Protein 1WMX (pdb70)

Structure (mmCIF, N/CA/C/O backbone):
data_1WMX
#
_entry.id   1WMX
#
_cell.length_a   66.72
_cell.length_b   81.86
_cell.length_c   86.93
_cell.angle_alpha   90.00
_cell.angle_beta   90.00
_cell.angle_gamma   90.00
#
_symmetry.space_group_name_H-M   'P 21 21 21'
#
loop_
_entity.id
_entity.type
_entity.pdbx_description
1 polymer 'COG3291: FOG: PKD repeat'
2 non-polymer 'SULFATE ION'
3 water water
#
loop_
_atom_site.group_PDB
_atom_site.id
_atom_site.type_symbol
_atom_site.label_atom_id
_atom_site.label_alt_id
_atom_site.label_comp_id
_atom_site.label_asym_id
_atom_site.label_entity_id
_atom_site.label_seq_id
_atom_site.pdbx_PDB_ins_code
_atom_site.Cartn_x
_atom_site.Cartn_y
_atom_site.Cartn_z
_atom_site.occupancy
_atom_site.B_iso_or_equiv
_atom_site.auth_seq_id
_atom_site.auth_comp_id
_atom_site.auth_asym_id
_atom_site.auth_atom_id
_atom_site.pdbx_PDB_model_num
ATOM 1 N N . LEU A 1 8 ? 24.656 47.260 29.082 1.00 56.20 8 LEU A N 1
ATOM 2 C CA . LEU A 1 8 ? 24.296 45.838 29.376 1.00 56.40 8 LEU A CA 1
ATOM 3 C C . LEU A 1 8 ? 22.781 45.641 29.330 1.00 56.43 8 LEU A C 1
ATOM 4 O O . LEU A 1 8 ? 22.022 46.524 29.730 1.00 55.46 8 LEU A O 1
ATOM 9 N N . LEU A 1 9 ? 22.343 44.481 28.846 1.00 51.71 9 LEU A N 1
ATOM 10 C CA . LEU A 1 9 ? 20.917 44.190 28.763 1.00 49.80 9 LEU A CA 1
ATOM 11 C C . LEU A 1 9 ? 20.319 43.973 30.148 1.00 48.12 9 LEU A C 1
ATOM 12 O O . LEU A 1 9 ? 20.963 43.418 31.034 1.00 47.61 9 LEU A O 1
ATOM 17 N N . ASP A 1 10 ? 19.084 44.423 30.332 1.00 48.00 10 ASP A N 1
ATOM 18 C CA . ASP A 1 10 ? 18.399 44.257 31.608 1.00 48.34 10 ASP A CA 1
ATOM 19 C C . ASP A 1 10 ? 17.917 42.830 31.759 1.00 47.41 10 ASP A C 1
ATOM 20 O O . ASP A 1 10 ? 17.612 42.162 30.772 1.00 48.33 10 ASP A O 1
ATOM 25 N N . VAL A 1 11 ? 17.855 42.360 32.997 1.00 45.22 11 VAL A N 1
ATOM 26 C CA . VAL A 1 11 ? 17.368 41.016 33.264 1.00 43.72 11 VAL A CA 1
ATOM 27 C C . VAL A 1 11 ? 16.101 41.222 34.078 1.00 42.49 11 VAL A C 1
ATOM 28 O O . VAL A 1 11 ? 16.159 41.426 35.289 1.00 43.42 11 VAL A O 1
ATOM 32 N N . GLN A 1 12 ? 14.962 41.204 33.398 1.00 41.42 12 GLN A N 1
ATOM 33 C CA . GLN A 1 12 ? 13.672 41.398 34.053 1.00 40.70 12 GLN A CA 1
ATOM 34 C C . GLN A 1 12 ? 13.308 40.125 34.823 1.00 39.78 12 GLN A C 1
ATOM 35 O O . GLN A 1 12 ? 13.362 39.018 34.284 1.00 40.57 12 GLN A O 1
ATOM 41 N N . ILE A 1 13 ? 12.951 40.287 36.089 1.00 37.41 13 ILE A N 1
ATOM 42 C CA . ILE A 1 13 ? 12.597 39.150 36.927 1.00 35.92 13 ILE A CA 1
ATOM 43 C C . ILE A 1 13 ? 11.085 39.094 37.046 1.00 35.90 13 ILE A C 1
ATOM 44 O O . ILE A 1 13 ? 10.478 38.052 36.810 1.00 34.93 13 ILE A O 1
ATOM 49 N N . PHE A 1 14 ? 10.487 40.223 37.414 1.00 36.45 14 PHE A N 1
ATOM 50 C CA . PHE A 1 14 ? 9.038 40.336 37.513 1.00 37.13 14 PHE A CA 1
ATOM 51 C C . PHE A 1 14 ? 8.552 41.607 36.816 1.00 38.37 14 PHE A C 1
ATOM 52 O O . PHE A 1 14 ? 9.111 42.691 37.009 1.00 37.42 14 PHE A O 1
ATOM 60 N N . LYS A 1 15 ? 7.495 41.473 36.027 1.00 39.75 15 LYS A N 1
ATOM 61 C CA . LYS A 1 15 ? 6.929 42.611 35.326 1.00 41.70 15 LYS A CA 1
ATOM 62 C C . LYS A 1 15 ? 5.409 42.608 35.450 1.00 41.78 15 LYS A C 1
ATOM 63 O O . LYS A 1 15 ? 4.830 43.503 36.068 1.00 43.63 15 LYS A O 1
ATOM 69 N N . ASP A 1 16 ? 4.766 41.587 34.888 1.00 40.78 16 ASP A N 1
ATOM 70 C CA . ASP A 1 16 ? 3.308 41.520 34.927 1.00 41.17 16 ASP A CA 1
ATOM 71 C C . ASP A 1 16 ? 2.687 40.135 35.061 1.00 40.66 16 ASP A C 1
ATOM 72 O O . ASP A 1 16 ? 1.468 40.008 34.967 1.00 41.25 16 ASP A O 1
ATOM 77 N N . SER A 1 17 ? 3.491 39.099 35.283 1.00 39.28 17 SER A N 1
ATOM 78 C CA . SER A 1 17 ? 2.921 37.759 35.401 1.00 37.54 17 SER A CA 1
ATOM 79 C C . SER A 1 17 ? 3.654 36.806 36.346 1.00 35.22 17 SER A C 1
ATOM 80 O O . SER A 1 17 ? 4.812 37.031 36.703 1.00 33.78 17 SER A O 1
ATOM 83 N N . PRO A 1 18 ? 2.979 35.716 36.755 1.00 32.75 18 PRO A N 1
ATOM 84 C CA . PRO A 1 18 ? 3.554 34.717 37.665 1.00 30.28 18 PRO A CA 1
ATOM 85 C C . PRO A 1 18 ? 4.967 34.292 37.280 1.00 27.39 18 PRO A C 1
ATOM 86 O O . PRO A 1 18 ? 5.286 34.098 36.106 1.00 28.21 18 PRO A O 1
ATOM 90 N N . VAL A 1 19 ? 5.810 34.154 38.292 1.00 24.23 19 VAL A N 1
ATOM 91 C CA . VAL A 1 19 ? 7.194 33.766 38.089 1.00 23.85 19 VAL A CA 1
ATOM 92 C C . VAL A 1 19 ? 7.392 32.306 38.445 1.00 21.67 19 VAL A C 1
ATOM 93 O O . VAL A 1 19 ? 6.955 31.850 39.504 1.00 23.13 19 VAL A O 1
ATOM 97 N N . VAL A 1 20 ? 8.042 31.576 37.543 1.00 23.46 20 VAL A N 1
ATOM 98 C CA . VAL A 1 20 ? 8.329 30.175 37.774 1.00 23.19 20 VAL A CA 1
ATOM 99 C C . VAL A 1 20 ? 9.330 30.125 38.919 1.00 23.99 20 VAL A C 1
ATOM 100 O O . VAL A 1 20 ? 10.247 30.947 38.983 1.00 22.79 20 VAL A O 1
ATOM 104 N N . GLY A 1 21 ? 9.134 29.176 39.832 1.00 24.66 21 GLY A N 1
ATOM 105 C CA . GLY A 1 21 ? 10.033 29.042 40.962 1.00 24.72 21 GLY A CA 1
ATOM 106 C C . GLY A 1 21 ? 9.370 28.244 42.060 1.00 25.47 21 GLY A C 1
ATOM 107 O O . GLY A 1 21 ? 8.501 27.410 41.803 1.00 27.02 21 GLY A O 1
ATOM 108 N N . TRP A 1 22 ? 9.788 28.476 43.295 1.00 24.62 22 TRP A N 1
ATOM 109 C CA . TRP A 1 22 ? 9.182 27.783 44.412 1.00 24.20 22 TRP A CA 1
ATOM 110 C C . TRP A 1 22 ? 9.162 28.685 45.638 1.00 25.03 22 TRP A C 1
ATOM 111 O O . TRP A 1 22 ? 10.192 29.217 46.051 1.00 25.72 22 TRP A O 1
ATOM 122 N N . SER A 1 23 ? 7.966 28.876 46.179 1.00 25.93 23 SER A N 1
ATOM 123 C CA . SER A 1 23 ? 7.758 29.664 47.386 1.00 26.95 23 SER A CA 1
ATOM 124 C C . SER A 1 23 ? 6.962 28.737 48.297 1.00 29.10 23 SER A C 1
ATOM 125 O O . SER A 1 23 ? 6.128 27.964 47.827 1.00 30.59 23 SER A O 1
ATOM 128 N N . GLY A 1 24 ? 7.222 28.812 49.595 1.00 29.56 24 GLY A N 1
ATOM 129 C CA . GLY A 1 24 ? 6.510 27.963 50.528 1.00 31.51 24 GLY A CA 1
ATOM 130 C C . GLY A 1 24 ? 6.917 28.273 51.951 1.00 32.27 24 GLY A C 1
ATOM 131 O O . GLY A 1 24 ? 7.590 29.267 52.210 1.00 32.72 24 GLY A O 1
ATOM 132 N N . SER A 1 25 ? 6.505 27.420 52.877 1.00 33.02 25 SER A N 1
ATOM 133 C CA . SER A 1 25 ? 6.835 27.614 54.283 1.00 34.59 25 SER A CA 1
ATOM 134 C C . SER A 1 25 ? 6.527 26.345 55.051 1.00 34.84 25 SER A C 1
ATOM 135 O O . SER A 1 25 ? 5.864 25.445 54.535 1.00 35.04 25 SER A O 1
ATOM 138 N N . GLY A 1 26 ? 7.022 26.269 56.276 1.00 35.67 26 GLY A N 1
ATOM 139 C CA . GLY A 1 26 ? 6.803 25.085 57.085 1.00 36.84 26 GLY A CA 1
ATOM 140 C C . GLY A 1 26 ? 5.350 24.725 57.336 1.00 37.78 26 GLY A C 1
ATOM 141 O O . GLY A 1 26 ? 5.018 23.542 57.428 1.00 36.77 26 GLY A O 1
ATOM 142 N N . MET A 1 27 ? 4.475 25.719 57.449 1.00 39.45 27 MET A N 1
ATOM 143 C CA . MET A 1 27 ? 3.074 25.412 57.694 1.00 41.45 27 MET A CA 1
ATOM 144 C C . MET A 1 27 ? 2.067 26.256 56.917 1.00 42.00 27 MET A C 1
ATOM 145 O O . MET A 1 27 ? 0.956 26.504 57.384 1.00 43.51 27 MET A O 1
ATOM 150 N N . GLY A 1 28 ? 2.468 26.746 55.772 1.00 42.17 28 GLY A N 1
ATOM 151 C CA . GLY A 1 28 ? 1.532 27.441 54.881 1.00 42.53 28 GLY A CA 1
ATOM 152 C C . GLY A 1 28 ? 1.266 28.901 55.324 1.00 42.68 28 GLY A C 1
ATOM 153 O O . GLY A 1 28 ? 0.250 29.494 54.974 1.00 43.62 28 GLY A O 1
ATOM 154 N N . GLU A 1 29 ? 2.176 29.462 56.080 1.00 42.48 29 GLU A N 1
ATOM 155 C CA . GLU A 1 29 ? 2.061 30.858 56.559 1.00 41.63 29 GLU A CA 1
ATOM 156 C C . GLU A 1 29 ? 2.197 31.824 55.448 1.00 40.46 29 GLU A C 1
ATOM 157 O O . GLU A 1 29 ? 1.605 32.903 55.473 1.00 40.25 29 GLU A O 1
ATOM 163 N N . LEU A 1 30 ? 2.979 31.428 54.497 1.00 38.22 30 LEU A N 1
ATOM 164 C CA . LEU A 1 30 ? 3.211 32.249 53.328 1.00 36.24 30 LEU A CA 1
ATOM 165 C C . LEU A 1 30 ? 2.123 31.950 52.314 1.00 35.64 30 LEU A C 1
ATOM 166 O O . LEU A 1 30 ? 1.878 30.791 51.965 1.00 34.56 30 LEU A O 1
ATOM 171 N N . GLU A 1 31 ? 1.476 32.998 51.857 1.00 35.42 31 GLU A N 1
ATOM 172 C CA . GLU A 1 31 ? 0.410 32.858 50.866 1.00 35.16 31 GLU A CA 1
ATOM 173 C C . GLU A 1 31 ? 1.032 32.521 49.508 1.00 35.29 31 GLU A C 1
ATOM 174 O O . GLU A 1 31 ? 1.857 33.272 48.974 1.00 34.26 31 GLU A O 1
ATOM 180 N N . THR A 1 32 ? 0.634 31.388 48.964 1.00 33.30 32 THR A N 1
ATOM 181 C CA . THR A 1 32 ? 1.138 30.944 47.652 1.00 34.55 32 THR A CA 1
ATOM 182 C C . THR A 1 32 ? 0.037 30.249 46.860 1.00 33.87 32 THR A C 1
ATOM 183 O O . THR A 1 32 ? -1.029 29.920 47.382 1.00 34.06 32 THR A O 1
ATOM 187 N N . ILE A 1 33 ? 0.325 30.048 45.609 1.00 32.82 33 ILE A N 1
ATOM 188 C CA . ILE A 1 33 ? -0.580 29.374 44.690 1.00 31.23 33 ILE A CA 1
ATOM 189 C C . ILE A 1 33 ? 0.279 28.770 43.588 1.00 29.13 33 ILE A C 1
ATOM 190 O O . ILE A 1 33 ? 1.029 29.469 42.899 1.00 29.75 33 ILE A O 1
ATOM 195 N N . GLY A 1 34 ? 0.168 27.472 43.442 1.00 29.68 34 GLY A N 1
ATOM 196 C CA . GLY A 1 34 ? 0.966 26.753 42.456 1.00 27.55 34 GLY A CA 1
ATOM 197 C C . GLY A 1 34 ? 2.432 26.817 42.905 1.00 27.80 34 GLY A C 1
ATOM 198 O O . GLY A 1 34 ? 3.354 26.753 42.092 1.00 28.62 34 GLY A O 1
ATOM 199 N N . ASP A 1 35 ? 2.567 26.952 44.210 1.00 27.30 35 ASP A N 1
ATOM 200 C CA . ASP A 1 35 ? 3.859 27.022 44.922 1.00 28.06 35 ASP A CA 1
ATOM 201 C C . ASP A 1 35 ? 4.759 28.172 44.424 1.00 28.58 35 ASP A C 1
ATOM 202 O O . ASP A 1 35 ? 5.971 28.006 44.231 1.00 28.74 35 ASP A O 1
ATOM 207 N N . THR A 1 36 ? 4.140 29.314 44.234 1.00 29.70 36 THR A N 1
ATOM 208 C CA . THR A 1 36 ? 4.836 30.553 43.830 1.00 30.67 36 THR A CA 1
ATOM 209 C C . THR A 1 36 ? 3.984 31.729 44.306 1.00 31.28 36 THR A C 1
ATOM 210 O O . THR A 1 36 ? 2.806 31.567 44.629 1.00 30.49 36 THR A O 1
ATOM 214 N N . LEU A 1 37 ? 4.597 32.886 44.344 1.00 30.54 37 LEU A N 1
ATOM 215 C CA . LEU A 1 37 ? 3.941 34.119 44.827 1.00 30.58 37 LEU A CA 1
ATOM 216 C C . LEU A 1 37 ? 2.740 34.541 43.958 1.00 31.42 37 LEU A C 1
ATOM 217 O O . LEU A 1 37 ? 2.785 34.477 42.715 1.00 31.13 37 LEU A O 1
ATOM 222 N N . PRO A 1 38 ? 1.623 34.977 44.585 1.00 31.97 38 PRO A N 1
ATOM 223 C CA . PRO A 1 38 ? 0.446 35.444 43.871 1.00 34.23 38 PRO A CA 1
ATOM 224 C C . PRO A 1 38 ? 0.710 36.762 43.162 1.00 34.93 38 PRO A C 1
ATOM 225 O O . PRO A 1 38 ? 1.466 37.626 43.699 1.00 34.64 38 PRO A O 1
ATOM 229 N N . VAL A 1 39 ? 0.116 36.946 42.009 1.00 36.56 39 VAL A N 1
ATOM 230 C CA . VAL A 1 39 ? 0.238 38.223 41.293 1.00 37.80 39 VAL A CA 1
ATOM 231 C C . VAL A 1 39 ? -1.016 39.018 41.611 1.00 40.52 39 VAL A C 1
ATOM 232 O O . VAL A 1 39 ? -2.123 38.620 41.239 1.00 41.17 39 VAL A O 1
ATOM 236 N N . ASP A 1 40 ? -0.833 40.126 42.303 1.00 42.28 40 ASP A N 1
ATOM 237 C CA . ASP A 1 40 ? -1.963 40.980 42.708 1.00 44.06 40 ASP A CA 1
ATOM 238 C C . ASP A 1 40 ? -2.349 41.908 41.560 1.00 45.76 40 ASP A C 1
ATOM 239 O O . ASP A 1 40 ? -1.521 42.661 41.026 1.00 46.52 40 ASP A O 1
ATOM 244 N N . THR A 1 41 ? -3.618 41.848 41.193 1.00 47.38 41 THR A N 1
ATOM 245 C CA . THR A 1 41 ? -4.102 42.641 40.069 1.00 50.30 41 THR A CA 1
ATOM 246 C C . THR A 1 41 ? -4.999 43.811 40.494 1.00 50.98 41 THR A C 1
ATOM 247 O O . THR A 1 41 ? -5.467 44.595 39.657 1.00 51.75 41 THR A O 1
ATOM 251 N N . THR A 1 42 ? -5.259 43.951 41.771 1.00 52.70 42 THR A N 1
ATOM 252 C CA . THR A 1 42 ? -6.025 45.109 42.206 1.00 53.71 42 THR A CA 1
ATOM 253 C C . THR A 1 42 ? -4.983 46.222 42.503 1.00 53.75 42 THR A C 1
ATOM 254 O O . THR A 1 42 ? -5.253 47.415 42.261 1.00 55.06 42 THR A O 1
ATOM 258 N N . VAL A 1 43 ? -3.796 45.756 43.020 1.00 53.07 43 VAL A N 1
ATOM 259 C CA . VAL A 1 43 ? -2.644 46.642 43.368 1.00 52.07 43 VAL A CA 1
ATOM 260 C C . VAL A 1 43 ? -1.697 46.642 42.179 1.00 52.28 43 VAL A C 1
ATOM 261 O O . VAL A 1 43 ? -1.014 45.658 41.872 1.00 52.79 43 VAL A O 1
ATOM 265 N N . THR A 1 44 ? -1.745 47.755 41.610 1.00 52.11 44 THR A N 1
ATOM 266 C CA . THR A 1 44 ? -1.106 48.099 40.415 1.00 51.53 44 THR A CA 1
ATOM 267 C C . THR A 1 44 ? -0.131 49.211 40.652 1.00 50.83 44 THR A C 1
ATOM 268 O O . THR A 1 44 ? -0.061 49.817 41.702 1.00 50.99 44 THR A O 1
ATOM 272 N N . TYR A 1 45 ? 0.591 49.460 39.695 1.00 50.52 45 TYR A N 1
ATOM 273 C CA . TYR A 1 45 ? 1.566 50.510 39.731 1.00 50.86 45 TYR A CA 1
ATOM 274 C C . TYR A 1 45 ? 2.155 50.619 38.349 1.00 50.80 45 TYR A C 1
ATOM 275 O O . TYR A 1 45 ? 2.528 49.609 37.746 1.00 49.64 45 TYR A O 1
ATOM 284 N N . ASN A 1 46 ? 2.218 51.847 37.883 1.00 50.66 46 ASN A N 1
ATOM 285 C CA . ASN A 1 46 ? 2.741 52.162 36.545 1.00 50.02 46 ASN A CA 1
ATOM 286 C C . ASN A 1 46 ? 1.967 51.287 35.485 1.00 49.84 46 ASN A C 1
ATOM 287 O O . ASN A 1 46 ? 2.537 50.786 34.509 1.00 49.63 46 ASN A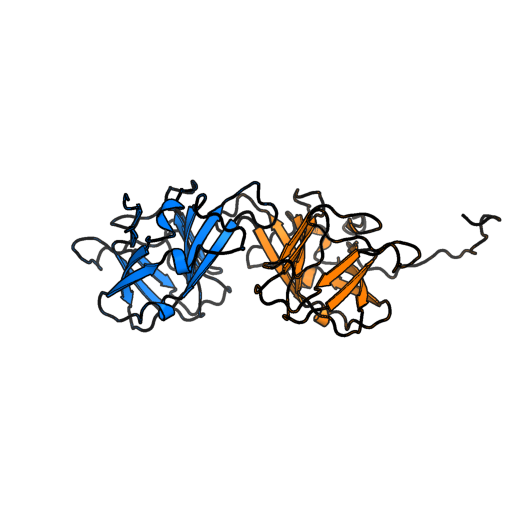 O 1
ATOM 292 N N . GLY A 1 47 ? 0.665 51.112 35.717 1.00 49.04 47 GLY A N 1
ATOM 293 C CA . GLY A 1 47 ? -0.228 50.364 34.804 1.00 49.70 47 GLY A CA 1
ATOM 294 C C . GLY A 1 47 ? -0.098 48.841 34.919 1.00 49.99 47 GLY A C 1
ATOM 295 O O . GLY A 1 47 ? -0.982 48.097 34.485 1.00 51.60 47 GLY A O 1
ATOM 296 N N . LEU A 1 48 ? 0.979 48.384 35.501 1.00 48.21 48 LEU A N 1
ATOM 297 C CA . LEU A 1 48 ? 1.227 46.940 35.610 1.00 45.40 48 LEU A CA 1
ATOM 298 C C . LEU A 1 48 ? 0.797 46.341 36.952 1.00 43.50 48 LEU A C 1
ATOM 299 O O . LEU A 1 48 ? 0.758 47.031 37.982 1.00 44.53 48 LEU A O 1
ATOM 304 N N . PRO A 1 49 ? 0.456 45.024 36.974 1.00 43.00 49 PRO A N 1
ATOM 305 C CA . PRO A 1 49 ? 0.079 44.331 38.194 1.00 42.71 49 PRO A CA 1
ATOM 306 C C . PRO A 1 49 ? 1.280 44.257 39.101 1.00 41.56 49 PRO A C 1
ATOM 307 O O . PRO A 1 49 ? 2.415 44.595 38.659 1.00 40.65 49 PRO A O 1
ATOM 311 N N . THR A 1 50 ? 1.087 43.807 40.325 1.00 40.41 50 THR A N 1
ATOM 312 C CA . THR A 1 50 ? 2.218 43.696 41.273 1.00 39.27 50 THR A CA 1
ATOM 313 C C . THR A 1 50 ? 2.338 42.281 41.860 1.00 40.13 50 THR A C 1
ATOM 314 O O . THR A 1 50 ? 1.397 41.485 41.828 1.00 39.41 50 THR A O 1
ATOM 318 N N . LEU A 1 51 ? 3.523 42.011 42.384 1.00 40.56 51 LEU A N 1
ATOM 319 C CA . LEU A 1 51 ? 3.854 40.712 43.009 1.00 40.43 51 LEU A CA 1
ATOM 320 C C . LEU A 1 51 ? 3.676 40.848 44.509 1.00 40.36 51 LEU A C 1
ATOM 321 O O . LEU A 1 51 ? 4.294 41.705 45.156 1.00 42.04 51 LEU A O 1
ATOM 326 N N . ARG A 1 52 ? 2.841 39.999 45.057 1.00 41.00 52 ARG A N 1
ATOM 327 C CA . ARG A 1 52 ? 2.530 40.086 46.477 1.00 41.02 52 ARG A CA 1
ATOM 328 C C . ARG A 1 52 ? 3.184 38.992 47.310 1.00 39.99 52 ARG A C 1
ATOM 329 O O . ARG A 1 52 ? 2.957 37.796 47.091 1.00 39.74 52 ARG A O 1
ATOM 337 N N . LEU A 1 53 ? 3.972 39.489 48.238 1.00 40.41 53 LEU A N 1
ATOM 338 C CA . LEU A 1 53 ? 4.702 38.693 49.224 1.00 39.36 53 LEU A CA 1
ATOM 339 C C . LEU A 1 53 ? 3.942 38.883 50.528 1.00 40.00 53 LEU A C 1
ATOM 340 O O . LEU A 1 53 ? 4.025 39.950 51.167 1.00 39.10 53 LEU A O 1
ATOM 345 N N . ASN A 1 54 ? 3.215 37.841 50.894 1.00 39.96 54 ASN A N 1
ATOM 346 C CA . ASN A 1 54 ? 2.360 37.902 52.063 1.00 39.95 54 ASN A CA 1
ATOM 347 C C . ASN A 1 54 ? 2.378 36.664 53.017 1.00 41.33 54 ASN A C 1
ATOM 348 O O . ASN A 1 54 ? 1.741 35.646 52.736 1.00 39.95 54 ASN A O 1
ATOM 353 N N . VAL A 1 55 ? 3.134 36.814 54.144 1.00 44.56 55 VAL A N 1
ATOM 354 C CA . VAL A 1 55 ? 3.121 35.839 55.284 1.00 48.31 55 VAL A CA 1
ATOM 355 C C . VAL A 1 55 ? 1.922 36.349 56.117 1.00 50.43 55 VAL A C 1
ATOM 356 O O . VAL A 1 55 ? 1.951 37.485 56.647 1.00 51.11 55 VAL A O 1
ATOM 360 N N . GLN A 1 56 ? 0.957 35.487 56.164 1.00 52.33 56 GLN A N 1
ATOM 361 C CA . GLN A 1 56 ? -0.369 35.730 56.741 1.00 53.99 56 GLN A CA 1
ATOM 362 C C . GLN A 1 56 ? -0.548 35.493 58.252 1.00 54.86 56 GLN A C 1
ATOM 363 O O . GLN A 1 56 ? -1.614 35.794 58.802 1.00 55.29 56 GLN A O 1
ATOM 369 N N . THR A 1 57 ? 0.454 34.945 58.921 1.00 56.13 57 THR A N 1
ATOM 370 C CA . THR A 1 57 ? 0.379 34.691 60.407 1.00 57.24 57 THR A CA 1
ATOM 371 C C . THR A 1 57 ? 1.776 34.566 60.996 1.00 58.50 57 THR A C 1
ATOM 372 O O . THR A 1 57 ? 2.733 34.179 60.293 1.00 58.44 57 THR A O 1
ATOM 376 N N . THR A 1 58 ? 1.899 34.911 62.299 1.00 59.59 58 THR A N 1
ATOM 377 C CA . THR A 1 58 ? 3.201 34.765 62.951 1.00 60.11 58 THR A CA 1
ATOM 378 C C . THR A 1 58 ? 3.593 33.345 62.623 1.00 61.18 58 THR A C 1
ATOM 379 O O . THR A 1 58 ? 2.926 32.395 63.040 1.00 61.60 58 THR A O 1
ATOM 383 N N . VAL A 1 59 ? 4.652 33.238 61.880 1.00 61.75 59 VAL A N 1
ATOM 384 C CA . VAL A 1 59 ? 5.138 31.947 61.365 1.00 62.43 59 VAL A CA 1
ATOM 385 C C . VAL A 1 59 ? 6.039 31.173 62.311 1.00 63.20 59 VAL A C 1
ATOM 386 O O . VAL A 1 59 ? 7.149 31.600 62.640 1.00 64.44 59 VAL A O 1
ATOM 390 N N . GLN A 1 60 ? 5.609 29.997 62.784 1.00 63.88 60 GLN A N 1
ATOM 391 C CA . GLN A 1 60 ? 6.553 29.246 63.619 1.00 64.39 60 GLN A CA 1
ATOM 392 C C . GLN A 1 60 ? 6.751 27.834 63.101 1.00 63.12 60 GLN A C 1
ATOM 393 O O . GLN A 1 60 ? 6.859 26.886 63.886 1.00 64.33 60 GLN A O 1
ATOM 399 N N . SER A 1 61 ? 6.857 27.729 61.769 1.00 61.33 61 SER A N 1
ATOM 400 C CA . SER A 1 61 ? 7.432 26.472 61.272 1.00 58.36 61 SER A CA 1
ATOM 401 C C . SER A 1 61 ? 8.932 26.482 61.475 1.00 57.57 61 SER A C 1
ATOM 402 O O . SER A 1 61 ? 9.524 25.461 61.876 1.00 58.54 61 SER A O 1
ATOM 405 N N . GLY A 1 62 ? 9.359 27.781 61.378 1.00 55.31 62 GLY A N 1
ATOM 406 C CA . GLY A 1 62 ? 10.776 28.111 61.440 1.00 52.69 62 GLY A CA 1
ATOM 407 C C . GLY A 1 62 ? 11.146 28.914 60.193 1.00 49.19 62 GLY A C 1
ATOM 408 O O . GLY A 1 62 ? 12.246 29.465 60.087 1.00 49.16 62 GLY A O 1
ATOM 409 N N . TRP A 1 63 ? 10.210 28.804 59.168 1.00 45.90 63 TRP A N 1
ATOM 410 C CA . TRP A 1 63 ? 10.585 29.288 57.841 1.00 42.24 63 TRP A CA 1
ATOM 411 C C . TRP A 1 63 ? 9.519 29.565 56.786 1.00 41.03 63 TRP A C 1
ATOM 412 O O . TRP A 1 63 ? 8.419 29.004 56.790 1.00 40.37 63 TRP A O 1
ATOM 423 N N . TRP A 1 64 ? 9.903 30.456 55.875 1.00 39.38 64 TRP A N 1
ATOM 424 C CA . TRP A 1 64 ? 9.134 30.837 54.707 1.00 36.47 64 TRP A CA 1
ATOM 425 C C . TRP A 1 64 ? 10.188 31.313 53.711 1.00 35.36 64 TRP A C 1
ATOM 426 O O . TRP A 1 64 ? 11.159 31.984 54.085 1.00 34.78 64 TRP A O 1
ATOM 437 N N . ILE A 1 65 ? 10.021 30.937 52.448 1.00 34.32 65 ILE A N 1
ATOM 438 C CA . ILE A 1 65 ? 10.988 31.314 51.433 1.00 31.84 65 ILE A CA 1
ATOM 439 C C . ILE A 1 65 ? 10.336 31.480 50.071 1.00 31.23 65 ILE A C 1
ATOM 440 O O . ILE A 1 65 ? 9.316 30.871 49.783 1.00 31.42 65 ILE A O 1
ATOM 445 N N . SER A 1 66 ? 10.929 32.320 49.237 1.00 30.49 66 SER A N 1
ATOM 446 C CA . SER A 1 66 ? 10.420 32.550 47.901 1.00 29.15 66 SER A CA 1
ATOM 447 C C . SER A 1 66 ? 11.591 32.543 46.930 1.00 29.19 66 SER A C 1
ATOM 448 O O . SER A 1 66 ? 12.513 33.357 47.049 1.00 30.21 66 SER A O 1
ATOM 451 N N . LEU A 1 67 ? 11.559 31.609 45.987 1.00 27.60 67 LEU A N 1
ATOM 452 C CA . LEU A 1 67 ? 12.605 31.503 44.979 1.00 25.93 67 LEU A CA 1
ATOM 453 C C . LEU A 1 67 ? 12.010 31.912 43.648 1.00 25.32 67 LEU A C 1
ATOM 454 O O . LEU A 1 67 ? 11.093 31.270 43.139 1.00 24.36 67 LEU A O 1
ATOM 459 N N . LEU A 1 68 ? 12.528 32.998 43.093 1.00 24.09 68 LEU A N 1
ATOM 460 C CA . LEU A 1 68 ? 12.047 33.503 41.821 1.00 25.02 68 LEU A CA 1
ATOM 461 C C . LEU A 1 68 ? 13.144 33.240 40.813 1.00 24.09 68 LEU A C 1
ATOM 462 O O . LEU A 1 68 ? 14.181 33.903 40.839 1.00 24.27 68 LEU A O 1
ATOM 467 N N . THR A 1 69 ? 12.925 32.272 39.929 1.00 23.62 69 THR A N 1
ATOM 468 C CA . THR A 1 69 ? 13.943 31.941 38.947 1.00 23.78 69 THR A CA 1
ATOM 469 C C . THR A 1 69 ? 14.156 33.055 37.936 1.00 25.58 69 THR A C 1
ATOM 470 O O . THR A 1 69 ? 13.221 33.764 37.581 1.00 26.12 69 THR A O 1
ATOM 474 N N . LEU A 1 70 ? 15.393 33.204 37.478 1.00 26.11 70 LEU A N 1
ATOM 475 C CA . LEU A 1 70 ? 15.712 34.205 36.468 1.00 27.81 70 LEU A CA 1
ATOM 476 C C . LEU A 1 70 ? 15.504 33.574 35.091 1.00 27.72 70 LEU A C 1
ATOM 477 O O . LEU A 1 70 ? 15.072 34.238 34.148 1.00 27.65 70 LEU A O 1
ATOM 482 N N . ARG A 1 71 ? 15.805 32.283 34.992 1.00 28.80 71 ARG A N 1
ATOM 483 C CA . ARG A 1 71 ? 15.680 31.549 33.739 1.00 30.23 71 ARG A CA 1
ATOM 484 C C . ARG A 1 71 ? 14.988 30.201 33.915 1.00 30.19 71 ARG A C 1
ATOM 485 O O . ARG A 1 71 ? 15.466 29.190 33.403 1.00 31.58 71 ARG A O 1
ATOM 493 N N . GLY A 1 72 ? 13.875 30.182 34.637 1.00 29.10 72 GLY A N 1
ATOM 494 C CA . GLY A 1 72 ? 13.150 28.939 34.844 1.00 27.36 72 GLY A CA 1
ATOM 495 C C . GLY A 1 72 ? 13.965 27.777 35.394 1.00 27.89 72 GLY A C 1
ATOM 496 O O . GLY A 1 72 ? 13.766 26.634 34.984 1.00 27.34 72 GLY A O 1
ATOM 497 N N . TRP A 1 73 ? 14.867 28.085 36.326 1.00 26.20 73 TRP A N 1
ATOM 498 C CA . TRP A 1 73 ? 15.747 27.130 37.001 1.00 26.12 73 TRP A CA 1
ATOM 499 C C . TRP A 1 73 ? 17.115 26.937 36.343 1.00 25.93 73 TRP A C 1
ATOM 500 O O . TRP A 1 73 ? 18.014 26.369 36.951 1.00 27.48 73 TRP A O 1
ATOM 511 N N . ASN A 1 74 ? 17.283 27.396 35.107 1.00 26.46 74 ASN A N 1
ATOM 512 C CA . ASN A 1 74 ? 18.590 27.286 34.462 1.00 27.22 74 ASN A CA 1
ATOM 513 C C . ASN A 1 74 ? 19.480 28.359 35.095 1.00 27.99 74 ASN A C 1
ATOM 514 O O . ASN A 1 74 ? 18.983 29.393 35.534 1.00 26.20 74 ASN A O 1
ATOM 519 N N . THR A 1 75 ? 20.787 28.117 35.147 1.00 28.42 75 THR A N 1
ATOM 520 C CA . THR A 1 75 ? 21.697 29.107 35.711 1.00 29.41 75 THR A CA 1
ATOM 521 C C . THR A 1 75 ? 21.796 30.265 34.724 1.00 30.53 75 THR A C 1
ATOM 522 O O . THR A 1 75 ? 21.650 30.075 33.512 1.00 31.53 75 THR A O 1
ATOM 526 N N . HIS A 1 76 ? 22.027 31.462 35.249 1.00 31.74 76 HIS A N 1
ATOM 527 C CA . HIS A 1 76 ? 22.158 32.650 34.420 1.00 34.19 76 HIS A CA 1
ATOM 528 C C . HIS A 1 76 ? 23.458 33.387 34.743 1.00 36.44 76 HIS A C 1
ATOM 529 O O . HIS A 1 76 ? 23.784 33.631 35.904 1.00 35.86 76 HIS A O 1
ATOM 536 N N . ASP A 1 77 ? 24.188 33.741 33.693 1.00 37.06 77 ASP A N 1
ATOM 537 C CA . ASP A 1 77 ? 25.465 34.433 33.796 1.00 38.49 77 ASP A CA 1
ATOM 538 C C . ASP A 1 77 ? 25.357 35.933 34.122 1.00 37.17 77 ASP A C 1
ATOM 539 O O . ASP A 1 77 ? 25.077 36.746 33.243 1.00 38.36 77 ASP A O 1
ATOM 544 N N . LEU A 1 78 ? 25.596 36.296 35.379 1.00 36.44 78 LEU A N 1
ATOM 545 C CA . LEU A 1 78 ? 25.529 37.689 35.812 1.00 35.00 78 LEU A CA 1
ATOM 546 C C . LEU A 1 78 ? 26.894 38.233 36.225 1.00 34.99 78 LEU A C 1
ATOM 547 O O . LEU A 1 78 ? 26.975 39.179 37.004 1.00 35.58 78 LEU A O 1
ATOM 552 N N . SER A 1 79 ? 27.965 37.639 35.718 1.00 36.90 79 SER A N 1
ATOM 553 C CA . SER A 1 79 ? 29.298 38.105 36.078 1.00 38.67 79 SER A CA 1
ATOM 554 C C . SER A 1 79 ? 29.565 39.546 35.642 1.00 39.84 79 SER A C 1
ATOM 555 O O . SER A 1 79 ? 30.039 40.353 36.438 1.00 42.00 79 SER A O 1
ATOM 558 N N . GLN A 1 80 ? 29.236 39.881 34.397 1.00 40.26 80 GLN A N 1
ATOM 559 C CA . GLN A 1 80 ? 29.473 41.235 33.898 1.00 41.52 80 GLN A CA 1
ATOM 560 C C . GLN A 1 80 ? 28.637 42.279 34.633 1.00 41.88 80 GLN A C 1
ATOM 561 O O . GLN A 1 80 ? 28.834 43.472 34.429 1.00 42.77 80 GLN A O 1
ATOM 567 N N . TYR A 1 81 ? 27.706 41.837 35.482 1.00 41.13 81 TYR A N 1
ATOM 568 C CA . TYR A 1 81 ? 26.837 42.766 36.215 1.00 41.25 81 TYR A CA 1
ATOM 569 C C . TYR A 1 81 ? 27.264 43.083 37.640 1.00 40.92 81 TYR A C 1
ATOM 570 O O . TYR A 1 81 ? 26.707 43.982 38.265 1.00 40.89 81 TYR A O 1
ATOM 579 N N . VAL A 1 82 ? 28.231 42.344 38.164 1.00 41.19 82 VAL A N 1
ATOM 580 C CA . VAL A 1 82 ? 28.678 42.554 39.540 1.00 41.50 82 VAL A CA 1
ATOM 581 C C . VAL A 1 82 ? 29.245 43.946 39.833 1.00 42.90 82 VAL A C 1
ATOM 582 O O . VAL A 1 82 ? 28.891 44.562 40.835 1.00 42.50 82 VAL A O 1
ATOM 586 N N . GLU A 1 83 ? 30.115 44.440 38.956 1.00 45.84 83 GLU A N 1
ATOM 587 C CA . GLU A 1 83 ? 30.749 45.744 39.148 1.00 48.22 83 GLU A CA 1
ATOM 588 C C . GLU A 1 83 ? 29.842 46.963 39.233 1.00 48.16 83 GLU A C 1
ATOM 589 O O . GLU A 1 83 ? 29.923 47.726 40.191 1.00 48.30 83 GLU A O 1
ATOM 595 N N . ASN A 1 84 ? 28.980 47.160 38.243 1.00 49.60 84 ASN A N 1
ATOM 596 C CA . ASN A 1 84 ? 28.097 48.321 38.266 1.00 50.33 84 ASN A CA 1
ATOM 597 C C . ASN A 1 84 ? 26.629 47.953 38.209 1.00 49.75 84 ASN A C 1
ATOM 598 O O . ASN A 1 84 ? 25.775 48.819 38.035 1.00 49.95 84 ASN A O 1
ATOM 603 N N . GLY A 1 85 ? 26.341 46.667 38.361 1.00 47.97 85 GLY A N 1
ATOM 604 C CA . GLY A 1 85 ? 24.965 46.218 38.315 1.00 47.56 85 GLY A CA 1
ATOM 605 C C . GLY A 1 85 ? 24.193 46.442 39.600 1.00 46.89 85 GLY A C 1
ATOM 606 O O . GLY A 1 85 ? 24.771 46.505 40.685 1.00 46.37 85 GLY A O 1
ATOM 607 N N . TYR A 1 86 ? 22.943 46.569 39.437 1.00 46.63 86 TYR A N 1
ATOM 608 C CA . TYR A 1 86 ? 22.015 46.734 40.550 1.00 46.01 86 TYR A CA 1
ATOM 609 C C . TYR A 1 86 ? 20.785 45.873 40.371 1.00 45.07 86 TYR A C 1
ATOM 610 O O . TYR A 1 86 ? 20.420 45.462 39.276 1.00 44.71 86 TYR A O 1
ATOM 619 N N . LEU A 1 87 ? 20.296 45.548 41.379 1.00 43.28 87 LEU A N 1
ATOM 620 C CA . LEU A 1 87 ? 18.978 44.930 41.528 1.00 42.16 87 LEU A CA 1
ATOM 621 C C . LEU A 1 87 ? 18.005 46.024 41.927 1.00 41.73 87 LEU A C 1
ATOM 622 O O . LEU A 1 87 ? 18.130 46.633 42.991 1.00 41.49 87 LEU A O 1
ATOM 627 N N . GLU A 1 88 ? 17.055 46.255 41.060 1.00 41.84 88 GLU A N 1
ATOM 628 C CA . GLU A 1 88 ? 16.061 47.308 41.264 1.00 42.55 88 GLU A CA 1
ATOM 629 C C . GLU A 1 88 ? 14.644 46.739 41.252 1.00 42.46 88 GLU A C 1
ATOM 630 O O . GLU A 1 88 ? 14.390 45.663 40.703 1.00 44.53 88 GLU A O 1
ATOM 636 N N . PHE A 1 89 ? 13.834 47.604 41.901 1.00 41.88 89 PHE A N 1
ATOM 637 C CA . PHE A 1 89 ? 12.430 47.273 42.014 1.00 41.96 89 PHE A CA 1
ATOM 638 C C . PHE A 1 89 ? 11.757 48.358 42.837 1.00 42.42 89 PHE A C 1
ATOM 639 O O . PHE A 1 89 ? 12.429 49.157 43.491 1.00 42.98 89 PHE A O 1
ATOM 647 N N . ASP A 1 90 ? 10.432 48.400 42.780 1.00 41.78 90 ASP A N 1
ATOM 648 C CA . ASP A 1 90 ? 9.673 49.365 43.551 1.00 41.80 90 ASP A CA 1
ATOM 649 C C . ASP A 1 90 ? 8.940 48.543 44.596 1.00 42.42 90 ASP A C 1
ATOM 650 O O . ASP A 1 90 ? 8.550 47.406 44.327 1.00 43.36 90 ASP A O 1
ATOM 655 N N . ILE A 1 91 ? 8.755 49.102 45.787 1.00 42.93 91 ILE A N 1
ATOM 656 C CA . ILE A 1 91 ? 8.081 48.377 46.856 1.00 43.25 91 ILE A CA 1
ATOM 657 C C . ILE A 1 91 ? 7.244 49.298 47.733 1.00 44.59 91 ILE A C 1
ATOM 658 O O . ILE A 1 91 ? 7.454 50.504 47.753 1.00 46.69 91 ILE A O 1
ATOM 663 N N . LYS A 1 92 ? 6.286 48.710 48.442 1.00 46.89 92 LYS A N 1
ATOM 664 C CA . LYS A 1 92 ? 5.404 49.430 49.352 1.00 49.37 92 LYS A CA 1
ATOM 665 C C . LYS A 1 92 ? 4.750 48.366 50.230 1.00 48.91 92 LYS A C 1
ATOM 666 O O . LYS A 1 92 ? 4.522 47.244 49.775 1.00 48.94 92 LYS A O 1
ATOM 672 N N . GLY A 1 93 ? 4.406 48.731 51.477 1.00 49.01 93 GLY A N 1
ATOM 673 C CA . GLY A 1 93 ? 3.904 47.724 52.423 1.00 49.88 93 GLY A CA 1
ATOM 674 C C . GLY A 1 93 ? 2.469 48.059 52.828 1.00 51.15 93 GLY A C 1
ATOM 675 O O . GLY A 1 93 ? 1.942 49.130 52.494 1.00 51.88 93 GLY A O 1
ATOM 676 N N . LYS A 1 94 ? 1.912 47.116 53.563 1.00 52.55 94 LYS A N 1
ATOM 677 C CA . LYS A 1 94 ? 0.519 47.216 54.007 1.00 54.29 94 LYS A CA 1
ATOM 678 C C . LYS A 1 94 ? 0.411 48.091 55.242 1.00 55.00 94 LYS A C 1
ATOM 679 O O . LYS A 1 94 ? -0.572 48.820 55.436 1.00 55.56 94 LYS A O 1
ATOM 685 N N . GLU A 1 95 ? 1.421 48.023 56.083 1.00 55.67 95 GLU A N 1
ATOM 686 C CA . GLU A 1 95 ? 1.404 48.820 57.308 1.00 56.21 95 GLU A CA 1
ATOM 687 C C . GLU A 1 95 ? 2.718 49.583 57.469 1.00 55.36 95 GLU A C 1
ATOM 688 O O . GLU A 1 95 ? 2.706 50.782 57.816 1.00 55.74 95 GLU A O 1
ATOM 694 N N . GLY A 1 96 ? 3.849 49.082 57.005 1.00 54.47 96 GLY A N 1
ATOM 695 C CA . GLY A 1 96 ? 5.142 49.819 57.040 1.00 51.24 96 GLY A CA 1
ATOM 696 C C . GLY A 1 96 ? 6.197 49.069 57.853 1.00 49.10 96 GLY A C 1
ATOM 697 O O . GLY A 1 96 ? 5.926 48.572 58.950 1.00 48.49 96 GLY A O 1
ATOM 698 N N . GLY A 1 97 ? 7.607 49.597 57.526 1.00 48.29 97 GLY A N 1
ATOM 699 C CA . GLY A 1 97 ? 8.670 49.032 58.338 1.00 47.99 97 GLY A CA 1
ATOM 700 C C . GLY A 1 97 ? 8.919 47.552 58.100 1.00 47.80 97 GLY A C 1
ATOM 701 O O . GLY A 1 97 ? 9.718 46.934 58.812 1.00 47.34 97 GLY A O 1
ATOM 702 N N . GLU A 1 98 ? 8.237 46.976 57.111 1.00 46.99 98 GLU A N 1
ATOM 703 C CA . GLU A 1 98 ? 8.412 45.563 56.797 1.00 46.78 98 GLU A CA 1
ATOM 704 C C . GLU A 1 98 ? 9.873 45.282 56.464 1.00 45.84 98 GLU A C 1
ATOM 705 O O . GLU A 1 98 ? 10.535 46.088 55.815 1.00 46.19 98 GLU A O 1
ATOM 711 N N . ASP A 1 99 ? 10.372 44.138 56.914 1.00 44.03 99 ASP A N 1
ATOM 712 C CA . ASP A 1 99 ? 11.751 43.767 56.642 1.00 42.92 99 ASP A CA 1
ATOM 713 C C . ASP A 1 99 ? 11.857 42.253 56.474 1.00 41.24 99 ASP A C 1
ATOM 714 O O . ASP A 1 99 ? 11.121 41.490 57.109 1.00 41.16 99 ASP A O 1
ATOM 719 N N . PHE A 1 100 ? 12.767 41.832 55.604 1.00 38.01 100 PHE A N 1
ATOM 720 C CA . PHE A 1 100 ? 12.982 40.423 55.334 1.00 36.02 100 PHE A CA 1
ATOM 721 C C . PHE A 1 100 ? 14.295 40.252 54.580 1.00 34.95 100 PHE A C 1
ATOM 722 O O . PHE A 1 100 ? 14.940 41.228 54.194 1.00 34.20 100 PHE A O 1
ATOM 730 N N . VAL A 1 101 ? 14.697 39.006 54.377 1.00 33.47 101 VAL A N 1
ATOM 731 C CA . VAL A 1 101 ? 15.934 38.733 53.673 1.00 31.86 101 VAL A CA 1
ATOM 732 C C . VAL A 1 101 ? 15.752 38.755 52.150 1.00 32.46 101 VAL A C 1
ATOM 733 O O . VAL A 1 101 ? 14.748 38.273 51.617 1.00 32.00 101 VAL A O 1
ATOM 737 N N . ILE A 1 102 ? 16.728 39.325 51.458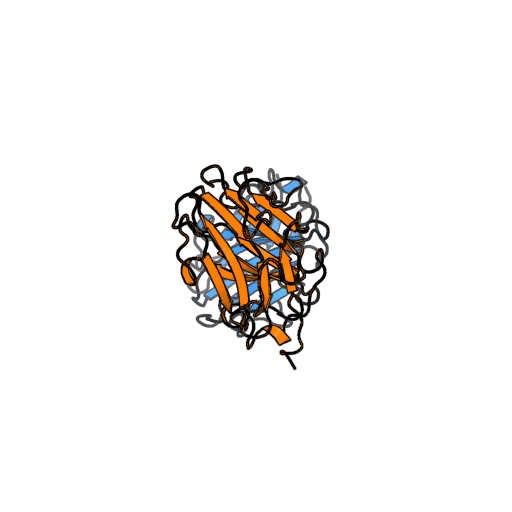 1.00 32.27 102 ILE A N 1
ATOM 738 C CA . ILE A 1 102 ? 16.691 39.377 50.003 1.00 33.22 102 ILE A CA 1
ATOM 739 C C . ILE A 1 102 ? 18.080 39.051 49.481 1.00 33.44 102 ILE A C 1
ATOM 740 O O . ILE A 1 102 ? 19.080 39.496 50.048 1.00 35.45 102 ILE A O 1
ATOM 745 N N . GLY A 1 103 ? 18.143 38.274 48.404 1.00 32.17 103 GLY A N 1
ATOM 746 C CA . GLY A 1 103 ? 19.433 37.908 47.846 1.00 30.54 103 GLY A CA 1
ATOM 747 C C . GLY A 1 103 ? 19.363 37.015 46.619 1.00 29.28 103 GLY A C 1
ATOM 748 O O . GLY A 1 103 ? 18.349 36.983 45.915 1.00 30.26 103 GLY A O 1
ATOM 749 N N . PHE A 1 104 ? 20.449 36.296 46.360 1.00 27.82 104 PHE A N 1
ATOM 750 C CA . PHE A 1 104 ? 20.531 35.406 45.204 1.00 28.72 104 PHE A CA 1
ATOM 751 C C . PHE A 1 104 ? 21.041 34.018 45.567 1.00 29.32 104 PHE A C 1
ATOM 752 O O . PHE A 1 104 ? 21.778 33.837 46.531 1.00 29.29 104 PHE A O 1
ATOM 760 N N . ARG A 1 105 ? 20.646 33.044 44.760 1.00 29.02 105 ARG A N 1
ATOM 761 C CA . ARG A 1 105 ? 21.046 31.667 44.961 1.00 26.69 105 ARG A CA 1
ATOM 762 C C . ARG A 1 105 ? 21.650 31.164 43.664 1.00 26.99 105 ARG A C 1
ATOM 763 O O . ARG A 1 105 ? 21.160 31.495 42.590 1.00 26.46 105 ARG A O 1
ATOM 771 N N . ASP A 1 106 ? 22.722 30.389 43.761 1.00 24.76 106 ASP A N 1
ATOM 772 C CA . ASP A 1 106 ? 23.340 29.829 42.573 1.00 26.58 106 ASP A CA 1
ATOM 773 C C . ASP A 1 106 ? 23.221 28.308 42.613 1.00 27.68 106 ASP A C 1
ATOM 774 O O . ASP A 1 106 ? 22.653 27.731 43.553 1.00 26.57 106 ASP A O 1
ATOM 779 N N . LYS 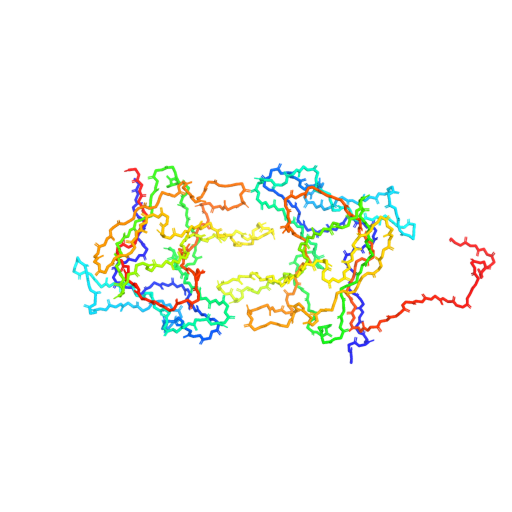A 1 107 ? 23.755 27.668 41.584 1.00 27.71 107 LYS A N 1
ATOM 780 C CA . LYS A 1 107 ? 23.713 26.217 41.467 1.00 30.05 107 LYS A CA 1
ATOM 781 C C . LYS A 1 107 ? 24.961 25.762 40.699 1.00 30.05 107 LYS A C 1
ATOM 782 O O . LYS A 1 107 ? 25.155 26.142 39.541 1.00 29.16 107 LYS A O 1
ATOM 788 N N . VAL A 1 108 ? 25.809 24.975 41.352 1.00 28.91 108 VAL A N 1
ATOM 789 C CA . VAL A 1 108 ? 27.038 24.465 40.734 1.00 28.84 108 VAL A CA 1
ATOM 790 C C . VAL A 1 108 ? 27.187 23.017 41.182 1.00 30.05 108 VAL A C 1
ATOM 791 O O . VAL A 1 108 ? 27.627 22.749 42.300 1.00 29.41 108 VAL A O 1
ATOM 795 N N . TYR A 1 109 ? 26.817 22.087 40.308 1.00 32.16 109 TYR A N 1
ATOM 796 C CA . TYR A 1 109 ? 26.862 20.664 40.635 1.00 34.03 109 TYR A CA 1
ATOM 797 C C . TYR A 1 109 ? 28.196 20.069 41.046 1.00 34.68 109 TYR A C 1
ATOM 798 O O . TYR A 1 109 ? 28.234 19.125 41.833 1.00 35.88 109 TYR A O 1
ATOM 807 N N . GLU A 1 110 ? 29.272 20.643 40.528 1.00 34.38 110 GLU A N 1
ATOM 808 C CA . GLU A 1 110 ? 30.539 20.027 40.801 1.00 35.32 110 GLU A CA 1
ATOM 809 C C . GLU A 1 110 ? 31.192 20.635 42.112 1.00 35.24 110 GLU A C 1
ATOM 810 O O . GLU A 1 110 ? 32.215 20.129 42.629 1.00 36.61 110 GLU A O 1
ATOM 816 N N . ARG A 1 111 ? 30.580 21.664 42.722 1.00 32.41 111 ARG A N 1
ATOM 817 C CA . ARG A 1 111 ? 31.081 22.289 43.950 1.00 31.22 111 ARG A CA 1
ATOM 818 C C . ARG A 1 111 ? 30.522 21.494 45.139 1.00 30.44 111 ARG A C 1
ATOM 819 O O . ARG A 1 111 ? 29.493 21.848 45.715 1.00 30.04 111 ARG A O 1
ATOM 827 N N . VAL A 1 112 ? 31.225 20.421 45.500 1.00 30.45 112 VAL A N 1
ATOM 828 C CA . VAL A 1 112 ? 30.788 19.508 46.564 1.00 30.79 112 VAL A CA 1
ATOM 829 C C . VAL A 1 112 ? 30.500 20.041 47.964 1.00 30.55 112 VAL A C 1
ATOM 830 O O . VAL A 1 112 ? 29.673 19.476 48.678 1.00 30.53 112 VAL A O 1
ATOM 834 N N . TYR A 1 113 ? 31.156 21.118 48.368 1.00 30.74 113 TYR A N 1
ATOM 835 C CA . TYR A 1 113 ? 30.909 21.658 49.694 1.00 31.64 113 TYR A CA 1
ATOM 836 C C . TYR A 1 113 ? 29.620 22.489 49.808 1.00 32.35 113 TYR A C 1
ATOM 837 O O . TYR A 1 113 ? 29.347 23.074 50.852 1.00 33.91 113 TYR A O 1
ATOM 846 N N . GLY A 1 114 ? 28.823 22.516 48.741 1.00 31.54 114 GLY A N 1
ATOM 847 C CA . GLY A 1 114 ? 27.567 23.249 48.761 1.00 31.29 114 GLY A CA 1
ATOM 848 C C . GLY A 1 114 ? 27.046 23.491 47.358 1.00 30.85 114 GLY A C 1
ATOM 849 O O . GLY A 1 114 ? 27.440 24.466 46.722 1.00 30.28 114 GLY A O 1
ATOM 850 N N . LEU A 1 115 ? 26.174 22.608 46.871 1.00 29.22 115 LEU A N 1
ATOM 851 C CA . LEU A 1 115 ? 25.635 22.724 45.515 1.00 29.46 115 LEU A CA 1
ATOM 852 C C . LEU A 1 115 ? 24.932 24.041 45.219 1.00 27.96 115 LEU A C 1
ATOM 853 O O . LEU A 1 115 ? 24.925 24.500 44.082 1.00 27.67 115 LEU A O 1
ATOM 858 N N . GLU A 1 116 ? 24.322 24.633 46.235 1.00 27.73 116 GLU A N 1
ATOM 859 C CA . GLU A 1 116 ? 23.645 25.909 46.077 1.00 28.31 116 GLU A CA 1
ATOM 860 C C . GLU A 1 116 ? 24.096 26.826 47.211 1.00 28.32 116 GLU A C 1
ATOM 861 O O . GLU A 1 116 ? 24.112 26.422 48.370 1.00 28.68 116 GLU A O 1
ATOM 867 N N . ILE A 1 117 ? 24.470 28.053 46.868 1.00 28.07 117 ILE A N 1
ATOM 868 C CA . ILE A 1 117 ? 24.913 29.021 47.863 1.00 29.02 117 ILE A CA 1
ATOM 869 C C . ILE A 1 117 ? 24.089 30.298 47.734 1.00 28.84 117 ILE A C 1
ATOM 870 O O . ILE A 1 117 ? 23.786 30.728 46.630 1.00 28.20 117 ILE A O 1
ATOM 875 N N . ASP A 1 118 ? 23.731 30.894 48.867 1.00 29.32 118 ASP A N 1
ATOM 876 C CA . ASP A 1 118 ? 22.946 32.123 48.879 1.00 30.68 118 ASP A CA 1
ATOM 877 C C . ASP A 1 118 ? 23.789 33.306 49.353 1.00 32.15 118 ASP A C 1
ATOM 878 O O . ASP A 1 118 ? 24.542 33.178 50.309 1.00 31.44 118 ASP A O 1
ATOM 883 N N . VAL A 1 119 ? 23.680 34.439 48.665 1.00 33.07 119 VAL A N 1
ATOM 884 C CA . VAL A 1 119 ? 24.369 35.666 49.070 1.00 34.00 119 VAL A CA 1
ATOM 885 C C . VAL A 1 119 ? 23.200 36.606 49.368 1.00 36.86 119 VAL A C 1
ATOM 886 O O . VAL A 1 119 ? 22.378 36.881 48.491 1.00 36.90 119 VAL A O 1
ATOM 890 N N . THR A 1 120 ? 23.111 37.087 50.605 1.00 36.38 120 THR A N 1
ATOM 891 C CA . THR A 1 120 ? 21.974 37.917 50.973 1.00 37.91 120 THR A CA 1
ATOM 892 C C . THR A 1 120 ? 22.232 39.146 51.844 1.00 38.73 120 THR A C 1
ATOM 893 O O . THR A 1 120 ? 23.347 39.392 52.309 1.00 38.28 120 THR A O 1
ATOM 897 N N . THR A 1 121 ? 21.157 39.904 52.052 1.00 37.93 121 THR A N 1
ATOM 898 C CA . THR A 1 121 ? 21.154 41.110 52.866 1.00 39.43 121 THR A CA 1
ATOM 899 C C . THR A 1 121 ? 19.700 41.336 53.277 1.00 40.34 121 THR A C 1
ATOM 900 O O . THR A 1 121 ? 18.822 40.551 52.922 1.00 41.43 121 THR A O 1
ATOM 904 N N . VAL A 1 122 ? 19.443 42.393 54.037 1.00 40.70 122 VAL A N 1
ATOM 905 C CA . VAL A 1 122 ? 18.079 42.713 54.445 1.00 41.50 122 VAL A CA 1
ATOM 906 C C . VAL A 1 122 ? 17.695 44.057 53.819 1.00 41.92 122 VAL A C 1
ATOM 907 O O . VAL A 1 122 ? 18.539 44.944 53.695 1.00 41.33 122 VAL A O 1
ATOM 911 N N . ILE A 1 123 ? 16.436 44.207 53.402 1.00 43.21 123 ILE A N 1
ATOM 912 C CA . ILE A 1 123 ? 16.004 45.466 52.784 1.00 44.17 123 ILE A CA 1
ATOM 913 C C . ILE A 1 123 ? 16.160 46.674 53.695 1.00 42.62 123 ILE A C 1
ATOM 914 O O . ILE A 1 123 ? 16.392 47.782 53.216 1.00 43.19 123 ILE A O 1
ATOM 919 N N . SER A 1 124 ? 16.024 46.470 55.003 1.00 41.77 124 SER A N 1
ATOM 920 C CA . SER A 1 124 ? 16.160 47.581 55.939 1.00 42.16 124 SER A CA 1
ATOM 921 C C . SER A 1 124 ? 17.511 48.286 55.776 1.00 42.49 124 SER A C 1
ATOM 922 O O . SER A 1 124 ? 17.661 49.441 56.171 1.00 43.90 124 SER A O 1
ATOM 925 N N . ASN A 1 125 ? 18.482 47.598 55.178 1.00 42.53 125 ASN A N 1
ATOM 926 C CA . ASN A 1 125 ? 19.802 48.187 54.954 1.00 42.95 125 ASN A CA 1
ATOM 927 C C . ASN A 1 125 ? 19.796 49.094 53.737 1.00 44.19 125 ASN A C 1
ATOM 928 O O . ASN A 1 125 ? 20.685 49.936 53.576 1.00 44.08 125 ASN A O 1
ATOM 933 N N . TYR A 1 126 ? 18.793 48.928 52.880 1.00 45.35 126 TYR A N 1
ATOM 934 C CA . TYR A 1 126 ? 18.703 49.732 51.672 1.00 45.94 126 TYR A CA 1
ATOM 935 C C . TYR A 1 126 ? 17.537 50.704 51.622 1.00 46.70 126 TYR A C 1
ATOM 936 O O . TYR A 1 126 ? 17.602 51.698 50.906 1.00 48.64 126 TYR A O 1
ATOM 945 N N . VAL A 1 127 ? 16.480 50.428 52.382 1.00 46.87 127 VAL A N 1
ATOM 946 C CA . VAL A 1 127 ? 15.315 51.311 52.430 1.00 47.06 127 VAL A CA 1
ATOM 947 C C . VAL A 1 127 ? 14.469 51.060 53.665 1.00 47.09 127 VAL A C 1
ATOM 948 O O . VAL A 1 127 ? 14.661 50.077 54.376 1.00 46.49 127 VAL A O 1
ATOM 952 N N . THR A 1 128 ? 13.533 51.966 53.911 1.00 47.42 128 THR A N 1
ATOM 953 C CA . THR A 1 128 ? 12.605 51.843 55.025 1.00 47.51 128 THR A CA 1
ATOM 954 C C . THR A 1 128 ? 11.246 51.745 54.338 1.00 49.03 128 THR A C 1
ATOM 955 O O . THR A 1 128 ? 10.742 52.732 53.796 1.00 49.27 128 THR A O 1
ATOM 959 N N . VAL A 1 129 ? 10.672 50.546 54.336 1.00 49.72 129 VAL A N 1
ATOM 960 C CA . VAL A 1 129 ? 9.388 50.307 53.686 1.00 50.63 129 VAL A CA 1
ATOM 961 C C . VAL A 1 129 ? 8.255 51.185 54.228 1.00 52.30 129 VAL A C 1
ATOM 962 O O . VAL A 1 129 ? 8.015 51.243 55.439 1.00 52.31 129 VAL A O 1
ATOM 966 N N . THR A 1 130 ? 7.645 51.913 53.255 1.00 54.07 130 THR A N 1
ATOM 967 C CA . THR A 1 130 ? 6.499 52.750 53.606 1.00 56.33 130 THR A CA 1
ATOM 968 C C . THR A 1 130 ? 5.269 52.270 52.848 1.00 56.68 130 THR A C 1
ATOM 969 O O . THR A 1 130 ? 5.355 51.434 51.942 1.00 56.19 130 THR A O 1
ATOM 973 N N . THR A 1 131 ? 4.267 52.888 53.210 1.00 57.13 131 THR A N 1
ATOM 974 C CA . THR A 1 131 ? 2.962 52.424 52.724 1.00 57.42 131 THR A CA 1
ATOM 975 C C . THR A 1 131 ? 2.665 53.106 51.372 1.00 57.70 131 THR A C 1
ATOM 976 O O . THR A 1 131 ? 1.522 53.096 50.885 1.00 58.42 131 THR A O 1
ATOM 980 N N . ASP A 1 132 ? 3.737 53.672 50.826 1.00 57.64 132 ASP A N 1
ATOM 981 C CA . ASP A 1 132 ? 3.733 54.369 49.524 1.00 58.25 132 ASP A CA 1
ATOM 982 C C . ASP A 1 132 ? 4.765 53.720 48.602 1.00 57.65 132 ASP A C 1
ATOM 983 O O . ASP A 1 132 ? 5.791 53.195 49.069 1.00 57.32 132 ASP A O 1
ATOM 988 N N . TRP A 1 133 ? 4.696 53.839 47.205 1.00 56.64 133 TRP A N 1
ATOM 989 C CA . TRP A 1 133 ? 5.666 53.198 46.320 1.00 56.84 133 TRP A CA 1
ATOM 990 C C . TRP A 1 133 ? 7.009 53.863 46.491 1.00 56.88 133 TRP A C 1
ATOM 991 O O . TRP A 1 133 ? 7.098 55.086 46.678 1.00 57.19 133 TRP A O 1
ATOM 1002 N N . GLN A 1 134 ? 7.986 53.009 46.421 1.00 55.31 134 GLN A N 1
ATOM 1003 C CA . GLN A 1 134 ? 9.374 53.364 46.606 1.00 53.47 134 GLN A CA 1
ATOM 1004 C C . GLN A 1 134 ? 10.244 52.492 45.706 1.00 52.28 134 GLN A C 1
ATOM 1005 O O . GLN A 1 134 ? 9.986 51.288 45.549 1.00 52.01 134 GLN A O 1
ATOM 1011 N N . HIS A 1 135 ? 11.241 53.119 45.216 1.00 50.22 135 HIS A N 1
ATOM 1012 C CA . HIS A 1 135 ? 12.218 52.473 44.377 1.00 49.47 135 HIS A CA 1
ATOM 1013 C C . HIS A 1 135 ? 13.489 52.248 45.186 1.00 49.01 135 HIS A C 1
ATOM 1014 O O . HIS A 1 135 ? 13.899 53.116 45.973 1.00 48.74 135 HIS A O 1
ATOM 1021 N N . VAL A 1 136 ? 14.045 51.072 45.061 1.00 48.23 136 VAL A N 1
ATOM 1022 C CA . VAL A 1 136 ? 15.261 50.703 45.799 1.00 47.31 136 VAL A CA 1
ATOM 1023 C C . VAL A 1 136 ? 16.172 49.845 44.915 1.00 47.71 136 VAL A C 1
ATOM 1024 O O . VAL A 1 136 ? 15.814 49.487 43.782 1.00 48.46 136 VAL A O 1
ATOM 1028 N N . LYS A 1 137 ? 17.526 50.409 44.971 1.00 47.22 137 LYS A N 1
ATOM 1029 C CA . LYS A 1 137 ? 18.576 49.835 44.156 1.00 47.44 137 LYS A CA 1
ATOM 1030 C C . LYS A 1 137 ? 19.648 49.225 45.046 1.00 47.33 137 LYS A C 1
ATOM 1031 O O . LYS A 1 137 ? 20.273 49.924 45.845 1.00 47.05 137 LYS A O 1
ATOM 1037 N N . ILE A 1 138 ? 19.858 47.922 44.916 1.00 46.09 138 ILE A N 1
ATOM 1038 C CA . ILE A 1 138 ? 20.870 47.250 45.708 1.00 45.11 138 ILE A CA 1
ATOM 1039 C C . ILE A 1 138 ? 22.010 46.869 44.774 1.00 44.81 138 ILE A C 1
ATOM 1040 O O . ILE A 1 138 ? 21.806 46.154 43.791 1.00 46.60 138 ILE A O 1
ATOM 1045 N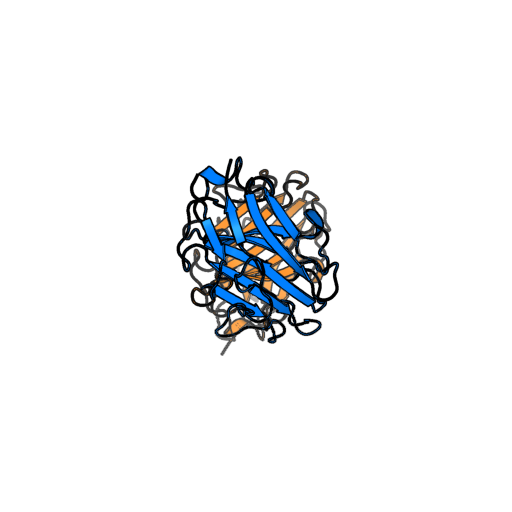 N . PRO A 1 139 ? 23.226 47.366 45.055 1.00 43.52 139 PRO A N 1
ATOM 1046 C CA . PRO A 1 139 ? 24.377 47.049 44.206 1.00 42.27 139 PRO A CA 1
ATOM 1047 C C . PRO A 1 139 ? 24.712 45.564 44.292 1.00 42.10 139 PRO A C 1
ATOM 1048 O O . PRO A 1 139 ? 24.749 44.996 45.382 1.00 41.29 139 PRO A O 1
ATOM 1052 N N . LEU A 1 140 ? 24.948 44.936 43.147 1.00 41.62 140 LEU A N 1
ATOM 1053 C CA . LEU A 1 140 ? 25.291 43.523 43.141 1.00 41.97 140 LEU A CA 1
ATOM 1054 C C . LEU A 1 140 ? 26.643 43.311 43.822 1.00 42.46 140 LEU A C 1
ATOM 1055 O O . LEU A 1 140 ? 26.894 42.253 44.403 1.00 40.30 140 LEU A O 1
ATOM 1060 N N . ARG A 1 141 ? 27.508 44.322 43.756 1.00 42.48 141 ARG A N 1
ATOM 1061 C CA . ARG A 1 141 ? 28.825 44.236 44.382 1.00 43.97 141 ARG A CA 1
ATOM 1062 C C . ARG A 1 141 ? 28.704 44.085 45.902 1.00 43.91 141 ARG A C 1
ATOM 1063 O O . ARG A 1 141 ? 29.604 43.563 46.549 1.00 44.77 141 ARG A O 1
ATOM 1071 N N . ASP A 1 142 ? 27.586 44.535 46.464 1.00 44.47 142 ASP A N 1
ATOM 1072 C CA . ASP A 1 142 ? 27.353 44.433 47.904 1.00 44.55 142 ASP A CA 1
ATOM 1073 C C . ASP A 1 142 ? 27.025 43.001 48.326 1.00 45.18 142 ASP A C 1
ATOM 1074 O O . ASP A 1 142 ? 26.983 42.700 49.519 1.00 45.38 142 ASP A O 1
ATOM 1079 N N . LEU A 1 143 ? 26.793 42.123 47.350 1.00 45.19 143 LEU A N 1
ATOM 1080 C CA . LEU A 1 143 ? 26.425 40.739 47.636 1.00 44.54 143 LEU A CA 1
ATOM 1081 C C . LEU A 1 143 ? 27.313 39.666 47.010 1.00 44.58 143 LEU A C 1
ATOM 1082 O O . LEU A 1 143 ? 27.758 38.744 47.689 1.00 43.47 143 LEU A O 1
ATOM 1087 N N . MET A 1 144 ? 27.564 39.786 45.713 1.00 45.23 144 MET A N 1
ATOM 1088 C CA . MET A 1 144 ? 28.343 38.787 44.988 1.00 46.12 144 MET A CA 1
ATOM 1089 C C . MET A 1 144 ? 29.859 38.894 45.010 1.00 48.17 144 MET A C 1
ATOM 1090 O O . MET A 1 144 ? 30.526 38.269 44.193 1.00 48.26 144 MET A O 1
ATOM 1095 N N . LYS A 1 145 ? 30.411 39.661 45.939 1.00 52.29 145 LYS A N 1
ATOM 1096 C CA . LYS A 1 145 ? 31.862 39.804 46.011 1.00 55.73 145 LYS A CA 1
ATOM 1097 C C . LYS A 1 145 ? 32.423 39.045 47.211 1.00 57.64 145 LYS A C 1
ATOM 1098 O O . LYS A 1 145 ? 32.836 39.663 48.190 1.00 59.29 145 LYS A O 1
ATOM 1104 N N . ILE A 1 146 ? 32.449 37.716 47.149 1.00 60.07 146 ILE A N 1
ATOM 1105 C CA . ILE A 1 146 ? 32.971 36.952 48.283 1.00 61.37 146 ILE A CA 1
ATOM 1106 C C . ILE A 1 146 ? 33.830 35.730 47.981 1.00 61.92 146 ILE A C 1
ATOM 1107 O O . ILE A 1 146 ? 33.793 35.159 46.892 1.00 62.95 146 ILE A O 1
ATOM 1112 N N . ASN A 1 147 ? 34.589 35.342 48.999 1.00 62.12 147 ASN A N 1
ATOM 1113 C CA . ASN A 1 147 ? 35.466 34.178 48.991 1.00 62.34 147 ASN A CA 1
ATOM 1114 C C . ASN A 1 147 ? 34.572 33.061 49.525 1.00 60.88 147 ASN A C 1
ATOM 1115 O O . ASN A 1 147 ? 35.005 32.210 50.301 1.00 62.24 147 ASN A O 1
ATOM 1120 N N . ASN A 1 148 ? 33.316 33.090 49.108 1.00 57.97 148 ASN A N 1
ATOM 1121 C CA . ASN A 1 148 ? 32.326 32.129 49.556 1.00 53.70 148 ASN A CA 1
ATOM 1122 C C . ASN A 1 148 ? 32.282 30.878 48.699 1.00 50.69 148 ASN A C 1
ATOM 1123 O O . ASN A 1 148 ? 31.995 29.782 49.185 1.00 50.90 148 ASN A O 1
ATOM 1128 N N . GLY A 1 149 ? 32.578 31.053 47.420 1.00 46.05 149 GLY A N 1
ATOM 1129 C CA . GLY A 1 149 ? 32.507 29.950 46.490 1.00 40.36 149 GLY A CA 1
ATOM 1130 C C . GLY A 1 149 ? 31.299 30.256 45.626 1.00 36.89 149 GLY A C 1
ATOM 1131 O O . GLY A 1 149 ? 31.065 29.605 44.622 1.00 35.89 149 GLY A O 1
ATOM 1132 N N . PHE A 1 150 ? 30.527 31.262 46.040 1.00 34.44 150 PHE A N 1
ATOM 1133 C CA . PHE A 1 150 ? 29.346 31.692 45.299 1.00 32.58 150 PHE A CA 1
ATOM 1134 C C . PHE A 1 150 ? 29.815 32.034 43.888 1.00 32.37 150 PHE A C 1
ATOM 1135 O O . PHE A 1 150 ? 30.818 32.737 43.714 1.00 30.17 150 PHE A O 1
ATOM 1143 N N . ASP A 1 151 ? 29.093 31.538 42.890 1.00 31.20 151 ASP A N 1
ATOM 1144 C CA . ASP A 1 151 ? 29.442 31.786 41.499 1.00 32.53 151 ASP A CA 1
ATOM 1145 C C . ASP A 1 151 ? 28.393 32.653 40.788 1.00 33.71 151 ASP A C 1
ATOM 1146 O O . ASP A 1 151 ? 27.310 32.181 40.435 1.00 33.39 151 ASP A O 1
ATOM 1151 N N . PRO A 1 152 ? 28.713 33.938 40.566 1.00 33.05 152 PRO A N 1
ATOM 1152 C CA . PRO A 1 152 ? 27.805 34.886 39.901 1.00 32.59 152 PRO A CA 1
ATOM 1153 C C . PRO A 1 152 ? 27.474 34.562 38.451 1.00 33.33 152 PRO A C 1
ATOM 1154 O O . PRO A 1 152 ? 26.585 35.177 37.855 1.00 33.04 152 PRO A O 1
ATOM 1158 N N . SER A 1 153 ? 28.185 33.601 37.880 1.00 32.84 153 SER A N 1
ATOM 1159 C CA . SER A 1 153 ? 27.924 33.217 36.503 1.00 33.89 153 SER A CA 1
ATOM 1160 C C . SER A 1 153 ? 26.988 32.004 36.486 1.00 32.73 153 SER A C 1
ATOM 1161 O O . SER A 1 153 ? 26.642 31.492 35.422 1.00 32.43 153 SER A O 1
ATOM 1164 N N . SER A 1 154 ? 26.581 31.561 37.671 1.00 32.40 154 SER A N 1
ATOM 1165 C CA . SER A 1 154 ? 25.698 30.400 37.816 1.00 32.00 154 SER A CA 1
ATOM 1166 C C . SER A 1 154 ? 24.504 30.720 38.713 1.00 30.27 154 SER A C 1
ATOM 1167 O O . SER A 1 154 ? 24.061 29.878 39.494 1.00 30.28 154 SER A O 1
ATOM 1170 N N . VAL A 1 155 ? 23.985 31.936 38.604 1.00 29.62 155 VAL A N 1
ATOM 1171 C CA . VAL A 1 155 ? 22.850 32.340 39.421 1.00 28.57 155 VAL A CA 1
ATOM 1172 C C . VAL A 1 155 ? 21.535 31.800 38.850 1.00 28.18 155 VAL A C 1
ATOM 1173 O O . VAL A 1 155 ? 21.280 31.898 37.650 1.00 29.42 155 VAL A O 1
ATOM 1177 N N . THR A 1 156 ? 20.699 31.239 39.719 1.00 26.42 156 THR A N 1
ATOM 1178 C CA . THR A 1 156 ? 19.405 30.697 39.303 1.00 25.46 156 THR A CA 1
ATOM 1179 C C . THR A 1 156 ? 18.194 31.475 39.824 1.00 26.03 156 THR A C 1
ATOM 1180 O O . THR A 1 156 ? 17.216 31.649 39.099 1.00 26.11 156 THR A O 1
ATOM 1184 N N . CYS A 1 157 ? 18.340 32.001 41.104 1.00 25.56 157 CYS A N 1
ATOM 1185 C CA . CYS A 1 157 ? 17.107 32.584 41.622 1.00 25.62 157 CYS A CA 1
ATOM 1186 C C . CYS A 1 157 ? 17.338 33.805 42.442 1.00 26.19 157 CYS A C 1
ATOM 1187 O O . CYS A 1 157 ? 18.450 34.034 42.967 1.00 25.02 157 CYS A O 1
ATOM 1190 N N . LEU A 1 158 ? 16.365 34.583 42.389 1.00 27.65 158 LEU A N 1
ATOM 1191 C CA . LEU A 1 158 ? 16.195 35.668 43.368 1.00 26.55 158 LEU A CA 1
ATOM 1192 C C . LEU A 1 158 ? 15.568 35.077 44.635 1.00 27.83 158 LEU A C 1
ATOM 1193 O O . LEU A 1 158 ? 14.696 34.206 44.566 1.00 28.20 158 LEU A O 1
ATOM 1198 N N . VAL A 1 159 ? 16.016 35.553 45.790 1.00 28.52 159 VAL A N 1
ATOM 1199 C CA . VAL A 1 159 ? 15.509 35.035 47.083 1.00 28.07 159 VAL A CA 1
ATOM 1200 C C . VAL A 1 159 ? 14.985 36.168 47.984 1.00 27.82 159 VAL A C 1
ATOM 1201 O O . VAL A 1 159 ? 15.704 37.116 48.322 1.00 29.46 159 VAL A O 1
ATOM 1205 N N . PHE A 1 160 ? 13.817 35.688 48.586 1.00 29.26 160 PHE A N 1
ATOM 1206 C CA . PHE A 1 160 ? 13.097 36.430 49.621 1.00 30.04 160 PHE A CA 1
ATOM 1207 C C . PHE A 1 160 ? 12.934 35.397 50.725 1.00 29.97 160 PHE A C 1
ATOM 1208 O O . PHE A 1 160 ? 12.490 34.281 50.464 1.00 31.28 160 PHE A O 1
ATOM 1216 N N . SER A 1 161 ? 13.298 35.743 51.949 1.00 32.34 161 SER A N 1
ATOM 1217 C CA . SER A 1 161 ? 13.132 34.796 53.044 1.00 34.11 161 SER A CA 1
ATOM 1218 C C . SER A 1 161 ? 12.937 35.445 54.401 1.00 35.51 161 SER A C 1
ATOM 1219 O O . SER A 1 161 ? 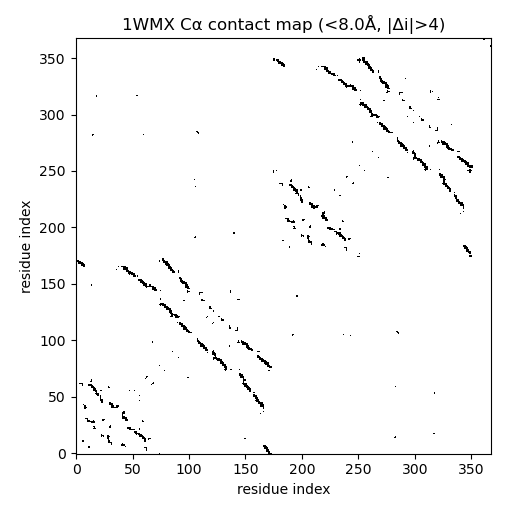13.255 36.613 54.612 1.00 35.43 161 SER A O 1
ATOM 1222 N N . LYS A 1 162 ? 12.394 34.648 55.308 1.00 39.24 162 LYS A N 1
ATOM 1223 C CA . LYS A 1 162 ? 12.101 35.049 56.673 1.00 42.69 162 LYS A CA 1
ATOM 1224 C C . LYS A 1 162 ? 13.243 35.788 57.378 1.00 45.20 162 LYS A C 1
ATOM 1225 O O . LYS A 1 162 ? 14.422 35.460 57.213 1.00 43.90 162 LYS A O 1
ATOM 1231 N N . ARG A 1 163 ? 12.871 36.799 58.156 1.00 47.44 163 ARG A N 1
ATOM 1232 C CA . ARG A 1 163 ? 13.825 37.585 58.924 1.00 50.09 163 ARG A CA 1
ATOM 1233 C C . ARG A 1 163 ? 13.333 37.527 60.359 1.00 50.64 163 ARG A C 1
ATOM 1234 O O . ARG A 1 163 ? 14.072 37.169 61.268 1.00 51.62 163 ARG A O 1
ATOM 1242 N N . TYR A 1 164 ? 12.062 37.883 60.533 1.00 51.87 164 TYR A N 1
ATOM 1243 C CA . TYR A 1 164 ? 11.382 37.870 61.823 1.00 52.32 164 TYR A CA 1
ATOM 1244 C C . TYR A 1 164 ? 10.154 36.983 61.621 1.00 51.60 164 TYR A C 1
ATOM 1245 O O . TYR A 1 164 ? 9.737 36.758 60.486 1.00 51.14 164 TYR A O 1
ATOM 1254 N N . ALA A 1 165 ? 9.577 36.473 62.704 1.00 50.72 165 ALA A N 1
ATOM 1255 C CA . ALA A 1 165 ? 8.411 35.606 62.586 1.00 49.95 165 ALA A CA 1
ATOM 1256 C C . ALA A 1 165 ? 7.109 36.377 62.360 1.00 49.44 165 ALA A C 1
ATOM 1257 O O . ALA A 1 165 ? 6.059 35.781 62.128 1.00 48.49 165 ALA A O 1
ATOM 1259 N N . ASP A 1 166 ? 7.183 37.703 62.413 1.00 50.58 166 ASP A N 1
ATOM 1260 C CA . ASP A 1 166 ? 6.002 38.548 62.232 1.00 51.43 166 ASP A CA 1
ATOM 1261 C C . ASP A 1 166 ? 5.397 38.504 60.830 1.00 50.43 166 ASP A C 1
ATOM 1262 O O . ASP A 1 166 ? 6.107 38.600 59.831 1.00 49.83 166 ASP A O 1
ATOM 1267 N N . PRO A 1 167 ? 4.067 38.349 60.742 1.00 49.42 167 PRO A N 1
ATOM 1268 C CA . PRO A 1 167 ? 3.414 38.308 59.434 1.00 48.09 167 PRO A CA 1
ATOM 1269 C C . PRO A 1 167 ? 3.428 39.714 58.851 1.00 47.74 167 PRO A C 1
ATOM 1270 O O . PRO A 1 167 ? 3.567 40.695 59.588 1.00 47.58 167 PRO A O 1
ATOM 1274 N N . PHE A 1 168 ? 3.294 39.818 57.534 1.00 45.53 168 PHE A N 1
ATOM 1275 C CA . PHE A 1 168 ? 3.316 41.121 56.889 1.00 44.59 168 PHE A CA 1
ATOM 1276 C C . PHE A 1 168 ? 2.939 40.991 55.424 1.00 43.24 168 PHE A C 1
ATOM 1277 O O . PHE A 1 168 ? 2.776 39.880 54.918 1.00 44.36 168 PHE A O 1
ATOM 1285 N N . THR A 1 169 ? 2.797 42.130 54.751 1.00 41.80 169 THR A N 1
ATOM 1286 C CA . THR A 1 169 ? 2.447 42.135 53.338 1.00 41.79 169 THR A CA 1
ATOM 1287 C C . THR A 1 169 ? 3.087 43.293 52.583 1.00 41.82 169 THR A C 1
ATOM 1288 O O . THR A 1 169 ? 2.991 44.461 52.979 1.00 42.33 169 THR A O 1
ATOM 1292 N N . VAL A 1 170 ? 3.750 42.949 51.487 1.00 41.48 170 VAL A N 1
ATOM 1293 C CA . VAL A 1 170 ? 4.405 43.929 50.642 1.00 41.81 170 VAL A CA 1
ATOM 1294 C C . VAL A 1 170 ? 4.125 43.570 49.190 1.00 40.71 170 VAL A C 1
ATOM 1295 O O . VAL A 1 170 ? 3.798 42.424 48.873 1.00 40.84 170 VAL A O 1
ATOM 1299 N N . TRP A 1 171 ? 4.243 44.559 48.317 1.00 40.25 171 TRP A N 1
ATOM 1300 C CA . TRP A 1 171 ? 4.020 44.364 46.894 1.00 38.83 171 TRP A CA 1
ATOM 1301 C C . TRP A 1 171 ? 5.238 44.874 46.150 1.00 38.15 171 TRP A C 1
ATOM 1302 O O . TRP A 1 171 ? 5.736 45.966 46.439 1.00 37.58 171 TRP A O 1
ATOM 1313 N N . PHE A 1 172 ? 5.729 44.090 45.199 1.00 36.05 172 PHE A N 1
ATOM 1314 C CA . PHE A 1 172 ? 6.876 44.527 44.420 1.00 36.13 172 PHE A CA 1
ATOM 1315 C C . PHE A 1 172 ? 6.403 44.899 43.040 1.00 35.66 172 PHE A C 1
ATOM 1316 O O . PHE A 1 172 ? 5.306 44.525 42.624 1.00 36.45 172 PHE A O 1
ATOM 1324 N N . SER A 1 173 ? 7.244 45.627 42.322 1.00 36.51 173 SER A N 1
ATOM 1325 C CA . SER A 1 173 ? 6.905 46.036 40.983 1.00 37.17 173 SER A CA 1
ATOM 1326 C C . SER A 1 173 ? 8.152 46.266 40.158 1.00 37.40 173 SER A C 1
ATOM 1327 O O . SER A 1 173 ? 9.136 46.826 40.649 1.00 39.17 173 SER A O 1
ATOM 1330 N N . ASP A 1 174 ? 8.121 45.802 38.912 1.00 37.83 174 ASP A N 1
ATOM 1331 C CA . ASP A 1 174 ? 9.236 46.009 37.992 1.00 36.41 174 ASP A CA 1
ATOM 1332 C C . ASP A 1 174 ? 10.569 45.554 38.575 1.00 37.03 174 ASP A C 1
ATOM 1333 O O . ASP A 1 174 ? 11.539 46.315 38.591 1.00 36.54 174 ASP A O 1
ATOM 1338 N N . ILE A 1 175 ? 10.619 44.316 39.060 1.00 36.55 175 ILE A N 1
ATOM 1339 C CA . ILE A 1 175 ? 11.853 43.781 39.628 1.00 36.53 175 ILE A CA 1
ATOM 1340 C C . ILE A 1 175 ? 12.800 43.375 38.501 1.00 37.83 175 ILE A C 1
ATOM 1341 O O . ILE A 1 175 ? 12.428 42.601 37.620 1.00 38.60 175 ILE A O 1
ATOM 1346 N N . LYS A 1 176 ? 14.025 43.890 38.524 1.00 38.83 176 LYS A N 1
ATOM 1347 C CA . LYS A 1 176 ? 14.982 43.543 37.482 1.00 39.64 176 LYS A CA 1
ATOM 1348 C C . LYS A 1 176 ? 16.440 43.779 37.860 1.00 39.99 176 LYS A C 1
ATOM 1349 O O . LYS A 1 176 ? 16.744 44.319 38.920 1.00 40.66 176 LYS A O 1
ATOM 1355 N N . ILE A 1 177 ? 17.336 43.363 36.972 1.00 41.76 177 ILE A N 1
ATOM 1356 C CA . ILE A 1 177 ? 18.770 43.539 37.174 1.00 44.74 177 ILE A CA 1
ATOM 1357 C C . ILE A 1 177 ? 19.273 44.464 36.065 1.00 46.74 177 ILE A C 1
ATOM 1358 O O . ILE A 1 177 ? 19.093 44.176 34.878 1.00 46.77 177 ILE A O 1
ATOM 1363 N N . THR A 1 178 ? 19.903 45.569 36.451 1.00 50.05 178 THR A N 1
ATOM 1364 C CA . THR A 1 178 ? 20.429 46.527 35.485 1.00 52.57 178 THR A CA 1
ATOM 1365 C C . THR A 1 178 ? 21.893 46.824 35.780 1.00 55.40 178 THR A C 1
ATOM 1366 O O . THR A 1 178 ? 22.384 46.534 36.871 1.00 53.94 178 THR A O 1
ATOM 1370 N N . SER A 1 179 ? 22.582 47.405 34.803 1.00 59.73 179 SER A N 1
ATOM 1371 C CA . SER A 1 179 ? 23.991 47.751 34.953 1.00 64.42 179 SER A CA 1
ATOM 1372 C C . SER A 1 179 ? 24.274 49.243 34.768 1.00 67.74 179 SER A C 1
ATOM 1373 O O . SER A 1 179 ? 23.375 50.085 34.834 1.00 68.62 179 SER A O 1
ATOM 1376 N N . GLU A 1 180 ? 25.554 49.526 34.547 1.00 70.77 180 GLU A N 1
ATOM 1377 C CA . GLU A 1 180 ? 26.127 50.853 34.336 1.00 72.74 180 GLU A CA 1
ATOM 1378 C C . GLU A 1 180 ? 25.172 52.039 34.245 1.00 73.51 180 GLU A C 1
ATOM 1379 O O . GLU A 1 180 ? 24.506 52.186 33.199 1.00 74.30 180 GLU A O 1
ATOM 1385 N N . GLY B 1 4 ? 15.229 -5.063 64.188 1.00 61.82 4 GLY B N 1
ATOM 1386 C CA . GLY B 1 4 ? 16.089 -5.378 63.022 1.00 60.83 4 GLY B CA 1
ATOM 1387 C C . GLY B 1 4 ? 17.253 -4.414 62.870 1.00 60.21 4 GLY B C 1
ATOM 1388 O O . GLY B 1 4 ? 18.143 -4.672 62.024 1.00 60.95 4 GLY B O 1
ATOM 1389 N N . TYR B 1 5 ? 17.168 -3.325 63.673 1.00 59.57 5 TYR B N 1
ATOM 1390 C CA . TYR B 1 5 ? 18.234 -2.302 63.746 1.00 58.60 5 TYR B CA 1
ATOM 1391 C C . TYR B 1 5 ? 19.396 -2.824 64.529 1.00 57.52 5 TYR B C 1
ATOM 1392 O O . TYR B 1 5 ? 20.397 -2.175 64.746 1.00 57.72 5 TYR B O 1
ATOM 1401 N N . ARG B 1 6 ? 19.261 -3.969 64.926 1.00 55.56 6 ARG B N 1
ATOM 1402 C CA . ARG B 1 6 ? 20.205 -4.565 65.803 1.00 53.12 6 ARG B CA 1
ATOM 1403 C C . ARG B 1 6 ? 21.124 -5.454 65.112 1.00 50.74 6 ARG B C 1
ATOM 1404 O O . ARG B 1 6 ? 22.085 -5.975 65.743 1.00 50.99 6 ARG B O 1
ATOM 1412 N N . LYS B 1 7 ? 20.785 -5.593 63.892 1.00 47.93 7 LYS B N 1
ATOM 1413 C CA . LYS B 1 7 ? 21.564 -6.351 63.007 1.00 46.27 7 LYS B CA 1
ATOM 1414 C C . LYS B 1 7 ? 22.184 -5.379 62.043 1.00 44.04 7 LYS B C 1
ATOM 1415 O O . LYS B 1 7 ? 22.969 -5.758 61.195 1.00 43.35 7 LYS B O 1
ATOM 1421 N N . LEU B 1 8 ? 21.900 -4.028 62.262 1.00 42.49 8 LEU B N 1
ATOM 1422 C CA . LEU B 1 8 ? 22.537 -3.029 61.421 1.00 41.10 8 LEU B CA 1
ATOM 1423 C C . LEU B 1 8 ? 24.002 -2.922 61.821 1.00 39.44 8 LEU B C 1
ATOM 1424 O O . LEU B 1 8 ? 24.320 -2.858 63.011 1.00 39.92 8 LEU B O 1
ATOM 1429 N N . LEU B 1 9 ? 24.886 -2.906 60.829 1.00 38.20 9 LEU B N 1
ATOM 1430 C CA . LEU B 1 9 ? 26.316 -2.774 61.077 1.00 37.71 9 LEU B CA 1
ATOM 1431 C C . LEU B 1 9 ? 26.646 -1.308 61.336 1.00 36.83 9 LEU B C 1
ATOM 1432 O O . LEU B 1 9 ? 25.911 -0.414 60.910 1.00 35.32 9 LEU B O 1
ATOM 1437 N N . ASP B 1 10 ? 27.744 -1.068 62.042 1.00 36.67 10 ASP B N 1
ATOM 1438 C CA . ASP B 1 10 ? 28.175 0.291 62.334 1.00 36.63 10 ASP B CA 1
ATOM 1439 C C . ASP B 1 10 ? 28.644 0.969 61.055 1.00 36.77 10 ASP B C 1
ATOM 1440 O O . ASP B 1 10 ? 29.131 0.315 60.131 1.00 36.41 10 ASP B O 1
ATOM 1445 N N . VAL B 1 11 ? 28.487 2.284 61.004 1.00 35.83 11 VAL B N 1
ATOM 1446 C CA . VAL B 1 11 ? 28.922 3.056 59.848 1.00 35.52 11 VAL B CA 1
ATOM 1447 C C . VAL B 1 11 ? 30.133 3.833 60.334 1.00 34.86 11 VAL B C 1
ATOM 1448 O O . VAL B 1 11 ? 30.005 4.787 61.103 1.00 34.87 11 VAL B O 1
ATOM 1452 N N . GLN B 1 12 ? 31.246 3.437 59.904 1.00 34.02 12 GLN B N 1
ATOM 1453 C CA . GLN B 1 12 ? 32.483 4.013 60.315 1.00 33.22 12 GLN B CA 1
ATOM 1454 C C . GLN B 1 12 ? 32.813 5.249 59.461 1.00 32.75 12 GLN B C 1
ATOM 1455 O O . GLN B 1 12 ? 32.788 5.189 58.229 1.00 32.60 12 GLN B O 1
ATOM 1461 N N . ILE B 1 13 ? 33.075 6.397 60.101 1.00 32.96 13 ILE B N 1
ATOM 1462 C CA . ILE B 1 13 ? 33.350 7.623 59.375 1.00 30.39 13 ILE B CA 1
ATOM 1463 C C . ILE B 1 13 ? 34.860 7.878 59.327 1.00 31.50 13 ILE B C 1
ATOM 1464 O O . ILE B 1 13 ? 35.397 8.306 58.304 1.00 32.28 13 ILE B O 1
ATOM 1469 N N . PHE B 1 14 ? 35.540 7.608 60.438 1.00 30.79 14 PHE B N 1
ATOM 1470 C CA . PHE B 1 14 ? 36.984 7.774 60.510 1.00 31.02 14 PHE B CA 1
ATOM 1471 C C . PHE B 1 14 ? 37.567 6.694 61.390 1.00 32.29 14 PHE B C 1
ATOM 1472 O O . PHE B 1 14 ? 37.023 6.387 62.451 1.00 30.41 14 PHE B O 1
ATOM 1480 N N . LYS B 1 15 ? 38.688 6.135 60.957 1.00 34.26 15 LYS B N 1
ATOM 1481 C CA . LYS B 1 15 ? 39.354 5.112 61.736 1.00 36.45 15 LYS B CA 1
ATOM 1482 C C . LYS B 1 15 ? 40.858 5.371 61.813 1.00 37.15 15 LYS B C 1
ATOM 1483 O O . LYS B 1 15 ? 41.402 5.633 62.893 1.00 38.95 15 LYS B O 1
ATOM 1489 N N . ASP B 1 16 ? 41.527 5.335 60.668 1.00 36.80 16 ASP B N 1
ATOM 1490 C CA . ASP B 1 16 ? 42.965 5.537 60.668 1.00 38.97 16 ASP B CA 1
ATOM 1491 C C . ASP B 1 16 ? 43.527 6.267 59.451 1.00 38.62 16 ASP B C 1
ATOM 1492 O O . ASP B 1 16 ? 44.722 6.557 59.410 1.00 40.21 16 ASP B O 1
ATOM 1497 N N . SER B 1 17 ? 42.682 6.582 58.471 1.00 35.56 17 SER B N 1
ATOM 1498 C CA . SER B 1 17 ? 43.176 7.228 57.268 1.00 33.38 17 SER B CA 1
ATOM 1499 C C . SER B 1 17 ? 42.378 8.435 56.775 1.00 31.54 17 SER B C 1
ATOM 1500 O O . SER B 1 17 ? 41.225 8.631 57.167 1.00 31.05 17 SER B O 1
ATOM 1503 N N . PRO B 1 18 ? 42.993 9.256 55.892 1.00 29.17 18 PRO B N 1
ATOM 1504 C CA . PRO B 1 18 ? 42.361 10.451 55.332 1.00 26.77 18 PRO B CA 1
ATOM 1505 C C . PRO B 1 18 ? 40.955 10.173 54.854 1.00 26.45 18 PRO B C 1
ATOM 1506 O O . PRO B 1 18 ? 40.709 9.182 54.171 1.00 27.92 18 PRO B O 1
ATOM 1510 N N . VAL B 1 19 ? 40.027 11.044 55.231 1.00 24.90 19 VAL B N 1
ATOM 1511 C CA . VAL B 1 19 ? 38.638 10.856 54.851 1.00 23.42 19 VAL B CA 1
ATOM 1512 C C . VAL B 1 19 ? 38.249 11.739 53.672 1.00 24.36 19 VAL B C 1
ATOM 1513 O O . VAL B 1 19 ? 38.564 12.921 53.652 1.00 24.77 19 VAL B O 1
ATOM 1517 N N . VAL B 1 20 ? 37.572 11.145 52.693 1.00 22.85 20 VAL B N 1
ATOM 1518 C CA . VAL B 1 20 ? 37.113 11.863 51.511 1.00 21.19 20 VAL B CA 1
ATOM 1519 C C . VAL B 1 20 ? 36.030 12.873 51.910 1.00 22.43 20 VAL B C 1
ATOM 1520 O O . VAL B 1 20 ? 35.094 12.539 52.629 1.00 20.67 20 VAL B O 1
ATOM 1524 N N . GLY B 1 21 ? 36.174 14.110 51.444 1.00 23.43 21 GLY B N 1
ATOM 1525 C CA . GLY B 1 21 ? 35.211 15.155 51.759 1.00 23.49 21 GLY B CA 1
ATOM 1526 C C . GLY B 1 21 ? 35.790 16.515 51.412 1.00 25.11 21 GLY B C 1
ATOM 1527 O O . GLY B 1 21 ? 36.650 16.619 50.537 1.00 24.39 21 GLY B O 1
ATOM 1528 N N . TRP B 1 22 ? 35.330 17.562 52.092 1.00 24.34 22 TRP B N 1
ATOM 1529 C CA . TRP B 1 22 ? 35.834 18.905 51.835 1.00 24.37 22 TRP B CA 1
ATOM 1530 C C . TRP B 1 22 ? 35.778 19.721 53.113 1.00 24.12 22 TRP B C 1
ATOM 1531 O O . TRP B 1 22 ? 34.748 19.774 53.767 1.00 24.31 22 TRP B O 1
ATOM 1542 N N . SER B 1 23 ? 36.899 20.343 53.453 1.00 24.72 23 SER B N 1
ATOM 1543 C CA . SER B 1 23 ? 37.009 21.197 54.628 1.00 25.43 23 SER B CA 1
ATOM 1544 C C . SER B 1 23 ? 37.607 22.504 54.126 1.00 26.99 23 SER B C 1
ATOM 1545 O O . SER B 1 23 ? 38.471 22.491 53.244 1.00 28.49 23 SER B O 1
ATOM 1548 N N . GLY B 1 24 ? 37.153 23.630 54.672 1.00 28.84 24 GLY B N 1
ATOM 1549 C CA . GLY B 1 24 ? 37.682 24.910 54.233 1.00 30.53 24 GLY B CA 1
ATOM 1550 C C . GLY B 1 24 ? 37.236 26.076 55.099 1.00 32.46 24 GLY B C 1
ATOM 1551 O O . GLY B 1 24 ? 36.520 25.895 56.093 1.00 30.67 24 GLY B O 1
ATOM 1552 N N . SER B 1 25 ? 37.670 27.274 54.719 1.00 33.08 25 SER B N 1
ATOM 1553 C CA . SER B 1 25 ? 37.337 28.501 55.441 1.00 34.82 25 SER B CA 1
ATOM 1554 C C . SER B 1 25 ? 37.555 29.712 54.535 1.00 36.08 25 SER B C 1
ATOM 1555 O O . SER B 1 25 ? 38.177 29.603 53.480 1.00 35.68 25 SER B O 1
ATOM 1558 N N . GLY B 1 26 ? 37.053 30.866 54.956 1.00 37.92 26 GLY B N 1
ATOM 1559 C CA . GLY B 1 26 ? 37.180 32.062 54.141 1.00 40.17 26 GLY B CA 1
ATOM 1560 C C . GLY B 1 26 ? 38.581 32.605 53.931 1.00 40.69 26 GLY B C 1
ATOM 1561 O O . GLY B 1 26 ? 38.880 33.140 52.863 1.00 41.36 26 GLY B O 1
ATOM 1562 N N . MET B 1 27 ? 39.442 32.465 54.934 1.00 41.30 27 MET B N 1
ATOM 1563 C CA . MET B 1 27 ? 40.807 32.976 54.841 1.00 42.38 27 MET B CA 1
ATOM 1564 C C . MET B 1 27 ? 41.853 31.919 55.171 1.00 41.64 27 MET B C 1
ATOM 1565 O O . MET B 1 27 ? 42.996 32.254 55.488 1.00 42.86 27 MET B O 1
ATOM 1570 N N . GLY B 1 28 ? 41.462 30.651 55.116 1.00 40.74 28 GLY B N 1
ATOM 1571 C CA . GLY B 1 28 ? 42.397 29.586 55.423 1.00 38.40 28 GLY B CA 1
ATOM 1572 C C . GLY B 1 28 ? 42.678 29.436 56.910 1.00 37.55 28 GLY B C 1
ATOM 1573 O O . GLY B 1 28 ? 43.775 29.046 57.294 1.00 36.60 28 GLY B O 1
ATOM 1574 N N . GLU B 1 29 ? 41.692 29.742 57.749 1.00 36.90 29 GLU B N 1
ATOM 1575 C CA . GLU B 1 29 ? 41.851 29.621 59.194 1.00 36.26 29 GLU B CA 1
ATOM 1576 C C . GLU B 1 29 ? 41.955 28.160 59.579 1.00 35.29 29 GLU B C 1
ATOM 1577 O O . GLU B 1 29 ? 42.756 27.787 60.440 1.00 36.21 29 GLU B O 1
ATOM 1583 N N . LEU B 1 30 ? 41.115 27.344 58.949 1.00 32.88 30 LEU B N 1
ATOM 1584 C CA . LEU B 1 30 ? 41.085 25.912 59.216 1.00 32.24 30 LEU B CA 1
ATOM 1585 C C . LEU B 1 30 ? 42.253 25.203 58.540 1.00 31.65 30 LEU B C 1
ATOM 1586 O O . LEU B 1 30 ? 42.496 25.379 57.339 1.00 30.72 30 LEU B O 1
ATOM 1591 N N . GLU B 1 31 ? 42.981 24.405 59.318 1.00 29.09 31 GLU B N 1
ATOM 1592 C CA . GLU B 1 31 ? 44.113 23.669 58.774 1.00 28.90 31 GLU B CA 1
ATOM 1593 C C . GLU B 1 31 ? 43.592 22.504 57.915 1.00 27.84 31 GLU B C 1
ATOM 1594 O O . GLU B 1 31 ? 42.778 21.705 58.382 1.00 28.43 31 GLU B O 1
ATOM 1600 N N . THR B 1 32 ? 44.050 22.411 56.668 1.00 26.95 32 THR B N 1
ATOM 1601 C CA . THR B 1 32 ? 43.619 21.326 55.775 1.00 26.27 32 THR B CA 1
ATOM 1602 C C . THR B 1 32 ? 44.760 20.876 54.860 1.00 26.03 32 THR B C 1
ATOM 1603 O O . THR B 1 32 ? 45.791 21.541 54.746 1.00 25.24 32 THR B O 1
ATOM 1607 N N . ILE B 1 33 ? 44.542 19.746 54.195 1.00 26.36 33 ILE B N 1
ATOM 1608 C CA . ILE B 1 33 ? 45.490 19.181 53.248 1.00 25.43 33 ILE B CA 1
ATOM 1609 C C . ILE B 1 33 ? 44.641 18.425 52.228 1.00 26.11 33 ILE B C 1
ATOM 1610 O O . ILE B 1 33 ? 43.805 17.609 52.599 1.00 25.53 33 ILE B O 1
ATOM 1615 N N . GLY B 1 34 ? 44.830 18.727 50.942 1.00 25.98 34 GLY B N 1
ATOM 1616 C CA . GLY B 1 34 ? 44.039 18.075 49.910 1.00 25.89 34 GLY B CA 1
ATOM 1617 C C . GLY B 1 34 ? 42.571 18.404 50.112 1.00 25.55 34 GLY B C 1
ATOM 1618 O O . GLY B 1 34 ? 41.682 17.628 49.754 1.00 24.23 34 GLY B O 1
ATOM 1619 N N . ASP B 1 35 ? 42.333 19.576 50.695 1.00 24.75 35 ASP B N 1
ATOM 1620 C CA . ASP B 1 35 ? 41.002 20.079 51.020 1.00 24.13 35 ASP B CA 1
ATOM 1621 C C . ASP B 1 35 ? 40.205 19.206 51.976 1.00 24.03 35 ASP B C 1
ATOM 1622 O O . ASP B 1 35 ? 38.978 19.139 51.898 1.00 24.26 35 ASP B O 1
ATOM 1627 N N . THR B 1 36 ? 40.909 18.525 52.872 1.00 24.97 36 THR B N 1
ATOM 1628 C CA . THR B 1 36 ? 40.245 17.706 53.872 1.00 24.80 36 THR B CA 1
ATOM 1629 C C . THR B 1 36 ? 41.055 17.751 55.173 1.00 25.56 36 THR B C 1
ATOM 1630 O O . THR B 1 36 ? 42.138 18.330 55.219 1.00 25.62 36 THR B O 1
ATOM 1634 N N . LEU B 1 37 ? 40.526 17.152 56.234 1.00 25.67 37 LEU B N 1
ATOM 1635 C CA . LEU B 1 37 ? 41.211 17.159 57.510 1.00 26.04 37 LEU B CA 1
ATOM 1636 C C . LEU B 1 37 ? 42.502 16.344 57.522 1.00 26.31 37 LEU B C 1
ATOM 1637 O O . LEU B 1 37 ? 42.573 15.248 56.970 1.00 27.40 37 LEU B O 1
ATOM 1642 N N . PRO B 1 38 ? 43.551 16.885 58.150 1.00 26.85 38 PRO B N 1
ATOM 1643 C CA . PRO B 1 38 ? 44.813 16.149 58.202 1.00 27.90 38 PRO B CA 1
ATOM 1644 C C . PRO B 1 38 ? 44.737 15.022 59.240 1.00 28.70 38 PRO B C 1
ATOM 1645 O O . PRO B 1 38 ? 44.007 15.124 60.223 1.00 28.73 38 PRO B O 1
ATOM 1649 N N . VAL B 1 39 ? 45.473 13.941 59.003 1.00 31.00 39 VAL B N 1
ATOM 1650 C CA . VAL B 1 39 ? 45.502 12.811 59.925 1.00 31.82 39 VAL B CA 1
ATOM 1651 C C . VAL B 1 39 ? 46.771 12.920 60.765 1.00 33.97 39 VAL B C 1
ATOM 1652 O O . VAL B 1 39 ? 47.888 12.914 60.240 1.00 33.88 39 VAL B O 1
ATOM 1656 N N . ASP B 1 40 ? 46.580 13.035 62.074 1.00 35.31 40 ASP B N 1
ATOM 1657 C CA . ASP B 1 40 ? 47.681 13.169 63.009 1.00 36.67 40 ASP B CA 1
ATOM 1658 C C . ASP B 1 40 ? 48.237 11.799 63.375 1.00 38.37 40 ASP B C 1
ATOM 1659 O O . ASP B 1 40 ? 47.529 10.945 63.906 1.00 39.16 40 ASP B O 1
ATOM 1664 N N . THR B 1 41 ? 49.511 11.602 63.069 1.00 39.87 41 THR B N 1
ATOM 1665 C CA . THR B 1 41 ? 50.173 10.342 63.342 1.00 42.60 41 THR B CA 1
ATOM 1666 C C . THR B 1 41 ? 50.991 10.418 64.628 1.00 42.98 41 THR B C 1
ATOM 1667 O O . THR B 1 41 ? 51.527 9.417 65.097 1.00 42.69 41 THR B O 1
ATOM 1671 N N . THR B 1 42 ? 51.082 11.611 65.204 1.00 43.49 42 THR B N 1
ATOM 1672 C CA . THR B 1 42 ? 51.823 11.783 66.444 1.00 43.71 42 THR B CA 1
ATOM 1673 C C . THR B 1 42 ? 50.888 11.681 67.653 1.00 42.65 42 THR B C 1
ATOM 1674 O O . THR B 1 42 ? 51.205 10.986 68.618 1.00 42.62 42 THR B O 1
ATOM 1678 N N . VAL B 1 43 ? 49.745 12.365 67.622 1.00 41.00 43 VAL B N 1
ATOM 1679 C CA . VAL B 1 43 ? 48.815 12.236 68.743 1.00 40.59 43 VAL B CA 1
ATOM 1680 C C . VAL B 1 43 ? 47.923 11.061 68.345 1.00 39.59 43 VAL B C 1
ATOM 1681 O O . VAL B 1 43 ? 47.207 11.111 67.345 1.00 39.01 43 VAL B O 1
ATOM 1685 N N . THR B 1 44 ? 47.993 9.987 69.121 1.00 39.27 44 THR B N 1
ATOM 1686 C CA . THR B 1 44 ? 47.242 8.785 68.806 1.00 38.13 44 THR B CA 1
ATOM 1687 C C . THR B 1 44 ? 46.292 8.339 69.900 1.00 38.00 44 THR B C 1
ATOM 1688 O O . THR B 1 44 ? 46.322 8.845 71.018 1.00 38.64 44 THR B O 1
ATOM 1692 N N . TYR B 1 45 ? 45.431 7.394 69.547 1.00 38.42 45 TYR B N 1
ATOM 1693 C CA . TYR B 1 45 ? 44.489 6.823 70.490 1.00 40.15 45 TYR B CA 1
ATOM 1694 C C . TYR B 1 45 ? 44.395 5.341 70.191 1.00 39.97 45 TYR B C 1
ATOM 1695 O O . TYR B 1 45 ? 44.065 4.941 69.072 1.00 39.16 45 TYR B O 1
ATOM 1704 N N . ASN B 1 46 ? 44.695 4.529 71.198 1.00 40.42 46 ASN B N 1
ATOM 1705 C CA . ASN B 1 46 ? 44.685 3.084 71.046 1.00 42.28 46 ASN B CA 1
ATOM 1706 C C . ASN B 1 46 ? 45.655 2.730 69.937 1.00 42.31 46 ASN B C 1
ATOM 1707 O O . ASN B 1 46 ? 45.408 1.822 69.148 1.00 43.55 46 ASN B O 1
ATOM 1712 N N . GLY B 1 47 ? 46.753 3.477 69.880 1.00 42.62 47 GLY B N 1
ATOM 1713 C CA . GLY B 1 47 ? 47.774 3.238 68.877 1.00 43.58 47 GLY B CA 1
ATOM 1714 C C . GLY B 1 47 ? 47.425 3.713 67.479 1.00 43.13 47 GLY B C 1
ATOM 1715 O O . GLY B 1 47 ? 48.289 3.748 66.606 1.00 44.09 47 GLY B O 1
ATOM 1716 N N . LEU B 1 48 ? 46.165 4.078 67.260 1.00 41.90 48 LEU B N 1
ATOM 1717 C CA . LEU B 1 48 ? 45.738 4.552 65.942 1.00 40.13 48 LEU B CA 1
ATOM 1718 C C . LEU B 1 48 ? 45.845 6.059 65.802 1.00 37.98 48 LEU B C 1
ATOM 1719 O O . LEU B 1 48 ? 45.703 6.797 66.779 1.00 35.75 48 LEU B O 1
ATOM 1724 N N . PRO B 1 49 ? 46.108 6.534 64.573 1.00 36.72 49 PRO B N 1
ATOM 1725 C CA . PRO B 1 49 ? 46.221 7.974 64.348 1.00 34.32 49 PRO B CA 1
ATOM 1726 C C . PRO B 1 49 ? 44.864 8.643 64.526 1.00 33.67 49 PRO B C 1
ATOM 1727 O O . PRO B 1 49 ? 43.821 7.992 64.457 1.00 31.24 49 PRO B O 1
ATOM 1731 N N . THR B 1 50 ? 44.879 9.949 64.758 1.00 32.22 50 THR B N 1
ATOM 1732 C CA . THR B 1 50 ? 43.643 10.672 64.967 1.00 29.76 50 THR B CA 1
ATOM 1733 C C . THR B 1 50 ? 43.351 11.700 63.874 1.00 29.92 50 THR B C 1
ATOM 1734 O O . THR B 1 50 ? 44.200 11.993 63.031 1.00 29.96 50 THR B O 1
ATOM 1738 N N . LEU B 1 51 ? 42.131 12.226 63.883 1.00 28.54 51 LEU B N 1
ATOM 1739 C CA . LEU B 1 51 ? 41.724 13.226 62.913 1.00 26.22 51 LEU B CA 1
ATOM 1740 C C . LEU B 1 51 ? 41.825 14.592 63.598 1.00 26.66 51 LEU B C 1
ATOM 1741 O O . LEU B 1 51 ? 41.169 14.843 64.608 1.00 27.22 51 LEU B O 1
ATOM 1746 N N . ARG B 1 52 ? 42.653 15.473 63.047 1.00 27.87 52 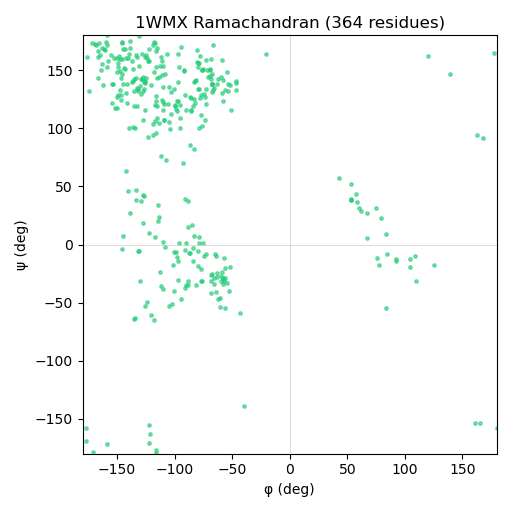ARG B N 1
ATOM 1747 C CA . ARG B 1 52 ? 42.875 16.805 63.621 1.00 29.05 52 ARG B CA 1
ATOM 1748 C C . ARG B 1 52 ? 42.030 17.938 63.042 1.00 28.34 52 ARG B C 1
ATOM 1749 O O . ARG B 1 52 ? 42.108 18.235 61.847 1.00 27.02 52 ARG B O 1
ATOM 1757 N N . LEU B 1 53 ? 41.235 18.570 63.905 1.00 28.08 53 LEU B N 1
ATOM 1758 C CA . LEU B 1 53 ? 40.406 19.712 63.523 1.00 28.07 53 LEU B CA 1
ATOM 1759 C C . LEU B 1 53 ? 41.157 20.907 64.114 1.00 28.76 53 LEU B C 1
ATOM 1760 O O . LEU B 1 53 ? 41.036 21.214 65.307 1.00 28.56 53 LEU B O 1
ATOM 1765 N N . ASN B 1 54 ? 41.922 21.588 63.272 1.00 29.17 54 ASN B N 1
ATOM 1766 C CA . ASN B 1 54 ? 42.767 22.684 63.723 1.00 29.86 54 ASN B CA 1
ATOM 1767 C C . ASN B 1 54 ? 42.495 24.073 63.139 1.00 31.76 54 ASN B C 1
ATOM 1768 O O . ASN B 1 54 ? 42.856 24.367 61.994 1.00 31.95 54 ASN B O 1
ATOM 1773 N N . VAL B 1 55 ? 41.857 24.920 63.942 1.00 33.19 55 VAL B N 1
ATOM 1774 C CA . VAL B 1 55 ? 41.567 26.289 63.545 1.00 33.83 55 VAL B CA 1
ATOM 1775 C C . VAL B 1 55 ? 42.742 27.056 64.142 1.00 33.78 55 VAL B C 1
ATOM 1776 O O . VAL B 1 55 ? 42.763 27.337 65.336 1.00 33.85 55 VAL B O 1
ATOM 1780 N N . GLN B 1 56 ? 43.721 27.378 63.304 1.00 35.62 56 GLN B N 1
ATOM 1781 C CA . GLN B 1 56 ? 44.948 28.047 63.737 1.00 38.01 56 GLN B CA 1
ATOM 1782 C C . GLN B 1 56 ? 44.957 29.542 64.045 1.00 38.87 56 GLN B C 1
ATOM 1783 O O . GLN B 1 56 ? 45.721 29.985 64.897 1.00 39.02 56 GLN B O 1
ATOM 1789 N N . THR B 1 57 ? 44.140 30.333 63.370 1.00 39.68 57 THR B N 1
ATOM 1790 C CA . THR B 1 57 ? 44.125 31.759 63.671 1.00 40.91 57 THR B CA 1
ATOM 1791 C C . THR B 1 57 ? 42.711 32.180 64.012 1.00 42.52 57 THR B C 1
ATOM 1792 O O . THR B 1 57 ? 41.766 31.441 63.721 1.00 43.51 57 THR B O 1
ATOM 1796 N N . THR B 1 58 ? 42.545 33.340 64.642 1.00 44.34 58 THR B N 1
ATOM 1797 C CA . THR B 1 58 ? 41.183 33.755 64.960 1.00 46.63 58 THR B CA 1
ATOM 1798 C C . THR B 1 58 ? 40.401 33.850 63.643 1.00 47.00 58 THR B C 1
ATOM 1799 O O . THR B 1 58 ? 40.847 34.451 62.668 1.00 47.07 58 THR B O 1
ATOM 1803 N N . VAL B 1 59 ? 39.278 33.265 63.615 1.00 48.14 59 VAL B N 1
ATOM 1804 C CA . VAL B 1 59 ? 38.411 33.154 62.431 1.00 49.44 59 VAL B CA 1
ATOM 1805 C C . VAL B 1 59 ? 37.632 34.443 62.177 1.00 51.08 59 VAL B C 1
ATOM 1806 O O . VAL B 1 59 ? 36.614 34.712 62.811 1.00 52.19 59 VAL B O 1
ATOM 1810 N N . GLN B 1 60 ? 38.082 35.261 61.253 1.00 52.84 60 GLN B N 1
ATOM 1811 C CA . GLN B 1 60 ? 37.331 36.495 60.944 1.00 53.55 60 GLN B CA 1
ATOM 1812 C C . GLN B 1 60 ? 37.194 36.677 59.444 1.00 53.02 60 GLN B C 1
ATOM 1813 O O . GLN B 1 60 ? 36.674 37.699 58.980 1.00 53.71 60 GLN B O 1
ATOM 1819 N N . SER B 1 61 ? 36.979 35.475 58.839 1.00 51.50 61 SER B N 1
ATOM 1820 C CA . SER B 1 61 ? 36.502 35.425 57.473 1.00 50.01 61 SER B CA 1
ATOM 1821 C C . SER B 1 61 ? 35.007 35.236 57.600 1.00 48.81 61 SER B C 1
ATOM 1822 O O . SER B 1 61 ? 34.252 35.410 56.634 1.00 48.85 61 SER B O 1
ATOM 1825 N N . GLY B 1 62 ? 34.672 34.886 58.836 1.00 46.93 62 GLY B N 1
ATOM 1826 C CA . GLY B 1 62 ? 33.302 34.636 59.275 1.00 46.67 62 GLY B CA 1
ATOM 1827 C C . GLY B 1 62 ? 33.071 33.136 59.424 1.00 44.97 62 GLY B C 1
ATOM 1828 O O . GLY B 1 62 ? 32.011 32.700 59.893 1.00 45.42 62 GLY B O 1
ATOM 1829 N N . TRP B 1 63 ? 33.858 32.224 58.842 1.00 43.26 63 TRP B N 1
ATOM 1830 C CA . TRP B 1 63 ? 33.418 30.834 58.738 1.00 40.51 63 TRP B CA 1
ATOM 1831 C C . TRP B 1 63 ? 34.485 29.792 58.400 1.00 39.86 63 TRP B C 1
ATOM 1832 O O . TRP B 1 63 ? 35.577 30.110 57.921 1.00 38.58 63 TRP B O 1
ATOM 1843 N N . TRP B 1 64 ? 34.132 28.537 58.668 1.00 37.51 64 TRP B N 1
ATOM 1844 C CA . TRP B 1 64 ? 34.958 27.378 58.357 1.00 35.62 64 TRP B CA 1
ATOM 1845 C C . TRP B 1 64 ? 34.048 26.177 58.514 1.00 35.18 64 TRP B C 1
ATOM 1846 O O . TRP B 1 64 ? 33.179 26.151 59.388 1.00 34.78 64 TRP B O 1
ATOM 1857 N N . ILE B 1 65 ? 34.238 25.187 57.655 1.00 32.46 65 ILE B N 1
ATOM 1858 C CA . ILE B 1 65 ? 33.409 24.000 57.690 1.00 31.13 65 ILE B CA 1
ATOM 1859 C C . ILE B 1 65 ? 34.219 22.761 57.346 1.00 30.41 65 ILE B C 1
ATOM 1860 O O . ILE B 1 65 ? 35.218 22.841 56.644 1.00 29.60 65 ILE B O 1
ATOM 1865 N N . SER B 1 66 ? 33.796 21.616 57.868 1.00 30.45 66 SER B N 1
ATOM 1866 C CA . SER B 1 66 ? 34.456 20.359 57.557 1.00 29.78 66 SER B CA 1
ATOM 1867 C C . SER B 1 66 ? 33.391 19.331 57.212 1.00 28.04 66 SER B C 1
ATOM 1868 O O . SER B 1 66 ? 32.529 19.036 58.040 1.00 29.70 66 SER B O 1
ATOM 1871 N N . LEU B 1 67 ? 33.437 18.799 55.994 1.00 26.18 67 LEU B N 1
ATOM 1872 C CA . LEU B 1 67 ? 32.474 17.787 55.570 1.00 25.59 67 LEU B CA 1
ATOM 1873 C C . LEU B 1 67 ? 33.177 16.439 55.429 1.00 25.32 67 LEU B C 1
ATOM 1874 O O . LEU B 1 67 ? 34.149 16.308 54.692 1.00 24.85 67 LEU B O 1
ATOM 1879 N N . LEU B 1 68 ? 32.687 15.442 56.157 1.00 26.52 68 LEU B N 1
ATOM 1880 C CA . LEU B 1 68 ? 33.253 14.097 56.100 1.00 25.60 68 LEU B CA 1
ATOM 1881 C C . LEU B 1 68 ? 32.192 13.162 55.515 1.00 24.55 68 LEU B C 1
ATOM 1882 O O . LEU B 1 68 ? 31.195 12.853 56.162 1.00 23.23 68 LEU B O 1
ATOM 1887 N N . THR B 1 69 ? 32.411 12.711 54.286 1.00 25.29 69 THR B N 1
ATOM 1888 C CA . THR B 1 69 ? 31.451 11.851 53.618 1.00 26.11 69 THR B CA 1
ATOM 1889 C C . THR B 1 69 ? 31.338 10.453 54.228 1.00 26.76 69 THR B C 1
ATOM 1890 O O . THR B 1 69 ? 32.296 9.924 54.802 1.00 27.08 69 THR B O 1
ATOM 1894 N N . LEU B 1 70 ? 30.151 9.862 54.090 1.00 29.17 70 LEU B N 1
ATOM 1895 C CA . LEU B 1 70 ? 29.881 8.522 54.593 1.00 28.53 70 LEU B CA 1
ATOM 1896 C C . LEU B 1 70 ? 30.050 7.536 53.449 1.00 30.18 70 LEU B C 1
ATOM 1897 O O . LEU B 1 70 ? 30.412 6.389 53.662 1.00 30.11 70 LEU B O 1
ATOM 1902 N N . ARG B 1 71 ? 29.774 8.003 52.235 1.00 31.25 71 ARG B N 1
ATOM 1903 C CA . ARG B 1 71 ? 29.873 7.179 51.034 1.00 31.67 71 ARG B CA 1
ATOM 1904 C C . ARG B 1 71 ? 30.455 7.932 49.839 1.00 31.01 71 ARG B C 1
ATOM 1905 O O . ARG B 1 71 ? 29.916 7.865 48.733 1.00 29.68 71 ARG B O 1
ATOM 1913 N N . GLY B 1 72 ? 31.548 8.654 50.077 1.00 30.56 72 GLY B N 1
ATOM 1914 C CA . GLY B 1 72 ? 32.210 9.397 49.019 1.00 30.09 72 GLY B CA 1
ATOM 1915 C C . GLY B 1 72 ? 31.309 10.336 48.247 1.00 30.53 72 GLY B C 1
ATOM 1916 O O . GLY B 1 72 ? 31.453 10.454 47.026 1.00 29.94 72 GLY B O 1
ATOM 1917 N N . TRP B 1 73 ? 30.385 10.984 48.964 1.00 29.62 73 TRP B N 1
ATOM 1918 C CA . TRP B 1 73 ? 29.412 11.937 48.417 1.00 29.66 73 TRP B CA 1
ATOM 1919 C C . TRP B 1 73 ? 28.048 11.356 47.991 1.00 29.78 73 TRP B C 1
ATOM 1920 O O . TRP B 1 73 ? 27.103 12.099 47.725 1.00 28.00 73 TRP B O 1
ATOM 1931 N N . ASN B 1 74 ? 27.941 10.035 47.914 1.00 29.11 74 ASN B N 1
ATOM 1932 C CA . ASN B 1 74 ? 26.654 9.424 47.584 1.00 29.97 74 ASN B CA 1
ATOM 1933 C C . ASN B 1 74 ? 25.842 9.479 48.865 1.00 28.92 74 ASN B C 1
ATOM 1934 O O . ASN B 1 74 ? 26.399 9.671 49.946 1.00 30.01 74 ASN B O 1
ATOM 1939 N N . THR B 1 75 ? 24.531 9.319 48.750 1.00 29.63 75 THR B N 1
ATOM 1940 C CA . THR B 1 75 ? 23.688 9.341 49.937 1.00 30.36 75 THR B CA 1
ATOM 1941 C C . THR B 1 75 ? 23.743 7.977 50.637 1.00 29.75 75 THR B C 1
ATOM 1942 O O . THR B 1 75 ? 24.067 6.955 50.026 1.00 30.37 75 THR B O 1
ATOM 1946 N N . HIS B 1 76 ? 23.440 7.972 51.926 1.00 30.31 76 HIS B N 1
ATOM 1947 C CA . HIS B 1 76 ? 23.433 6.729 52.688 1.00 31.06 76 HIS B CA 1
ATOM 1948 C C . HIS B 1 76 ? 22.186 6.679 53.548 1.00 30.88 76 HIS B C 1
ATOM 1949 O O . HIS B 1 76 ? 21.851 7.640 54.237 1.00 29.29 76 HIS B O 1
ATOM 1956 N N . ASP B 1 77 ? 21.509 5.543 53.489 1.00 32.12 77 ASP B N 1
ATOM 1957 C CA . ASP B 1 77 ? 20.273 5.304 54.228 1.00 33.04 77 ASP B CA 1
ATOM 1958 C C . ASP B 1 77 ? 20.542 5.086 55.720 1.00 32.32 77 ASP B C 1
ATOM 1959 O O . ASP B 1 77 ? 21.024 4.027 56.114 1.00 32.57 77 ASP B O 1
ATOM 1964 N N . LEU B 1 78 ? 20.205 6.070 56.543 1.00 29.72 78 LEU B N 1
ATOM 1965 C CA . LEU B 1 78 ? 20.427 5.974 57.997 1.00 30.82 78 LEU B CA 1
ATOM 1966 C C . LEU B 1 78 ? 19.099 6.021 58.787 1.00 31.14 78 LEU B C 1
ATOM 1967 O O . LEU B 1 78 ? 19.094 6.069 60.019 1.00 31.59 78 LEU B O 1
ATOM 1972 N N . SER B 1 79 ? 17.985 6.009 58.075 1.00 31.89 79 SER B N 1
ATOM 1973 C CA . SER B 1 79 ? 16.642 6.105 58.709 1.00 33.65 79 SER B CA 1
ATOM 1974 C C . SER B 1 79 ? 16.449 5.071 59.815 1.00 33.62 79 SER B C 1
ATOM 1975 O O . SER B 1 79 ? 15.862 5.351 60.878 1.00 35.06 79 SER B O 1
ATOM 1978 N N . GLN B 1 80 ? 16.934 3.889 59.580 1.00 34.70 80 GLN B N 1
ATOM 1979 C CA . GLN B 1 80 ? 16.768 2.825 60.559 1.00 34.86 80 GLN B CA 1
ATOM 1980 C C . GLN B 1 80 ? 17.771 2.929 61.739 1.00 35.88 80 GLN B C 1
ATOM 1981 O O . GLN B 1 80 ? 17.780 2.095 62.633 1.00 37.18 80 GLN B O 1
ATOM 1987 N N . TYR B 1 81 ? 18.634 3.947 61.763 1.00 35.23 81 TYR B N 1
ATOM 1988 C CA . TYR B 1 81 ? 19.591 4.114 62.905 1.00 36.06 81 TYR B CA 1
ATOM 1989 C C . TYR B 1 81 ? 19.073 5.207 63.855 1.00 37.31 81 TYR B C 1
ATOM 1990 O O . TYR B 1 81 ? 19.614 5.423 64.948 1.00 38.62 81 TYR B O 1
ATOM 1999 N N . VAL B 1 82 ? 18.149 6.043 63.372 1.00 37.75 82 VAL B N 1
ATOM 2000 C CA . VAL B 1 82 ? 17.668 7.200 64.114 1.00 39.32 82 VAL B CA 1
ATOM 2001 C C . VAL B 1 82 ? 17.089 6.965 65.508 1.00 39.81 82 VAL B C 1
ATOM 2002 O O . VAL B 1 82 ? 17.563 7.542 66.494 1.00 39.51 82 VAL B O 1
ATOM 2006 N N . GLU B 1 83 ? 16.070 6.053 65.601 1.00 40.00 83 GLU B N 1
ATOM 2007 C CA . GLU B 1 83 ? 15.304 5.949 66.867 1.00 40.34 83 GLU B CA 1
ATOM 2008 C C . GLU B 1 83 ? 16.197 5.396 68.015 1.00 39.79 83 GLU B C 1
ATOM 2009 O O . GLU B 1 83 ? 16.021 5.821 69.174 1.00 40.08 83 GLU B O 1
ATOM 2015 N N . ASN B 1 84 ? 17.307 4.603 67.784 1.00 39.22 84 ASN B N 1
ATOM 2016 C CA . ASN B 1 84 ? 18.131 4.114 68.902 1.00 38.55 84 ASN B CA 1
ATOM 2017 C C . ASN B 1 84 ? 19.643 4.333 68.697 1.00 37.98 84 ASN B C 1
ATOM 2018 O O . ASN B 1 84 ? 20.441 4.077 69.601 1.00 38.17 84 ASN B O 1
ATOM 2023 N N . GLY B 1 85 ? 20.028 4.810 67.526 1.00 37.01 85 GLY B N 1
ATOM 2024 C CA . GLY B 1 85 ? 21.463 4.994 67.189 1.00 37.74 85 GLY B CA 1
ATOM 2025 C C . GLY B 1 85 ? 22.121 6.266 67.752 1.00 38.09 85 GLY B C 1
ATOM 2026 O O . GLY B 1 85 ? 21.465 7.187 68.241 1.00 37.72 85 GLY B O 1
ATOM 2027 N N . TYR B 1 86 ? 23.446 6.270 67.652 1.00 37.90 86 TYR B N 1
ATOM 2028 C CA . TYR B 1 86 ? 24.268 7.391 68.112 1.00 38.14 86 TYR B CA 1
ATOM 2029 C C . TYR B 1 86 ? 25.448 7.646 67.174 1.00 37.35 86 TYR B C 1
ATOM 2030 O O . TYR B 1 86 ? 25.837 6.781 66.383 1.00 36.34 86 TYR B O 1
ATOM 2039 N N . LEU B 1 87 ? 25.973 8.846 67.292 1.00 36.87 87 LEU B N 1
ATOM 2040 C CA . LEU B 1 87 ? 27.177 9.260 66.585 1.00 35.67 87 LEU B CA 1
ATOM 2041 C C . LEU B 1 87 ? 28.207 9.193 67.673 1.00 35.20 87 LEU B C 1
ATOM 2042 O O . LEU B 1 87 ? 28.153 9.971 68.628 1.00 36.15 87 LEU B O 1
ATOM 2047 N N . GLU B 1 88 ? 29.129 8.270 67.571 1.00 34.88 88 GLU B N 1
ATOM 2048 C CA . GLU B 1 88 ? 30.130 8.130 68.627 1.00 34.39 88 GLU B CA 1
ATOM 2049 C C . GLU B 1 88 ? 31.528 8.426 68.107 1.00 33.67 88 GLU B C 1
ATOM 2050 O O . GLU B 1 88 ? 31.825 8.253 66.921 1.00 32.21 88 GLU B O 1
ATOM 2056 N N . PHE B 1 89 ? 32.355 8.876 69.034 1.00 32.99 89 PHE B N 1
ATOM 2057 C CA . PHE B 1 89 ? 33.746 9.223 68.750 1.00 33.42 89 PHE B CA 1
ATOM 2058 C C . PHE B 1 89 ? 34.453 9.610 70.051 1.00 34.14 89 PHE B C 1
ATOM 2059 O O . PHE B 1 89 ? 33.818 9.910 71.063 1.00 34.98 89 PHE B O 1
ATOM 2067 N N . ASP B 1 90 ? 35.765 9.583 70.019 1.00 35.25 90 ASP B N 1
ATOM 2068 C CA . ASP B 1 90 ? 36.566 9.999 71.170 1.00 35.48 90 ASP B CA 1
ATOM 2069 C C . ASP B 1 90 ? 37.183 11.310 70.773 1.00 35.57 90 ASP B C 1
ATOM 2070 O O . ASP B 1 90 ? 37.484 11.520 69.598 1.00 37.07 90 ASP B O 1
ATOM 2075 N N . ILE B 1 91 ? 37.364 12.182 71.734 1.00 36.53 91 ILE B N 1
ATOM 2076 C CA . ILE B 1 91 ? 37.935 13.502 71.460 1.00 36.56 91 ILE B CA 1
ATOM 2077 C C . ILE B 1 91 ? 38.713 14.016 72.673 1.00 38.35 91 ILE B C 1
ATOM 2078 O O . ILE B 1 91 ? 38.526 13.545 73.796 1.00 38.52 91 ILE B O 1
ATOM 2083 N N . LYS B 1 92 ? 39.576 14.975 72.402 1.00 39.58 92 LYS B N 1
ATOM 2084 C CA . LYS B 1 92 ? 40.402 15.638 73.424 1.00 40.58 92 LYS B CA 1
ATOM 2085 C C . LYS B 1 92 ? 40.901 16.939 72.816 1.00 40.55 92 LYS B C 1
ATOM 2086 O O . LYS B 1 92 ? 41.296 16.982 71.650 1.00 39.65 92 LYS B O 1
ATOM 2092 N N . GLY B 1 93 ? 40.870 17.993 73.608 1.00 40.88 93 GLY B N 1
ATOM 2093 C CA . GLY B 1 93 ? 41.283 19.323 73.131 1.00 42.51 93 GLY B CA 1
ATOM 2094 C C . GLY B 1 93 ? 42.723 19.651 73.501 1.00 43.71 93 GLY B C 1
ATOM 2095 O O . GLY B 1 93 ? 43.334 19.004 74.351 1.00 42.77 93 GLY B O 1
ATOM 2096 N N . LYS B 1 94 ? 43.286 20.714 72.790 1.00 46.42 94 LYS B N 1
ATOM 2097 C CA . LYS B 1 94 ? 44.652 21.169 73.091 1.00 47.92 94 LYS B CA 1
ATOM 2098 C C . LYS B 1 94 ? 44.690 21.720 74.524 1.00 47.48 94 LYS B C 1
ATOM 2099 O O . LYS B 1 94 ? 45.655 21.488 75.270 1.00 48.30 94 LYS B O 1
ATOM 2105 N N . GLU B 1 95 ? 43.626 22.445 74.857 1.00 46.98 95 GLU B N 1
ATOM 2106 C CA . GLU B 1 95 ? 43.420 22.993 76.216 1.00 47.67 95 GLU B CA 1
ATOM 2107 C C . GLU B 1 95 ? 42.122 22.435 76.762 1.00 47.58 95 GLU B C 1
ATOM 2108 O O . GLU B 1 95 ? 41.959 22.273 77.967 1.00 48.80 95 GLU B O 1
ATOM 2114 N N . GLY B 1 96 ? 41.261 22.668 76.205 1.00 47.10 96 GLY B N 1
ATOM 2115 C CA . GLY B 1 96 ? 40.038 22.251 76.893 1.00 45.40 96 GLY B CA 1
ATOM 2116 C C . GLY B 1 96 ? 38.942 23.306 76.755 1.00 43.77 96 GLY B C 1
ATOM 2117 O O . GLY B 1 96 ? 39.203 24.512 76.703 1.00 44.06 96 GLY B O 1
ATOM 2118 N N . GLY B 1 97 ? 37.719 22.832 76.692 1.00 43.16 97 GLY B N 1
ATOM 2119 C CA . GLY B 1 97 ? 36.570 23.717 76.573 1.00 42.24 97 GLY B CA 1
ATOM 2120 C C . GLY B 1 97 ? 36.316 24.125 75.123 1.00 42.17 97 GLY B C 1
ATOM 2121 O O . GLY B 1 97 ? 35.491 25.002 74.850 1.00 41.71 97 GLY B O 1
ATOM 2122 N N . GLU B 1 98 ? 37.029 23.495 74.197 1.00 41.75 98 GLU B N 1
ATOM 2123 C CA . GLU B 1 98 ? 36.834 23.784 72.768 1.00 41.75 98 GLU B CA 1
ATOM 2124 C C . GLU B 1 98 ? 35.379 23.474 72.432 1.00 41.31 98 GLU B C 1
ATOM 2125 O O . GLU B 1 98 ? 34.794 22.532 72.975 1.00 40.91 98 GLU B O 1
ATOM 2131 N N . ASP B 1 99 ? 34.799 24.258 71.547 1.00 41.42 99 ASP B N 1
ATOM 2132 C CA . ASP B 1 99 ? 33.404 24.041 71.149 1.00 41.29 99 ASP B CA 1
ATOM 2133 C C . ASP B 1 99 ? 33.203 24.451 69.688 1.00 39.74 99 ASP B C 1
ATOM 2134 O O . ASP B 1 99 ? 33.869 25.356 69.180 1.00 39.37 99 ASP B O 1
ATOM 2139 N N . PHE B 1 100 ? 32.279 23.763 69.034 1.00 38.26 100 PHE B N 1
ATOM 2140 C CA . PHE B 1 100 ? 31.967 24.025 67.620 1.00 36.14 100 PHE B CA 1
ATOM 2141 C C . PHE B 1 100 ? 30.680 23.292 67.230 1.00 35.96 100 PHE B C 1
ATOM 2142 O O . PHE B 1 100 ? 30.144 22.487 67.993 1.00 37.07 100 PHE B O 1
ATOM 2150 N N . VAL B 1 101 ? 30.192 23.583 66.038 1.00 34.92 101 VAL B N 1
ATOM 2151 C CA . VAL B 1 101 ? 28.957 22.961 65.546 1.00 34.41 101 VAL B CA 1
ATOM 2152 C C . VAL B 1 101 ? 29.240 21.581 64.960 1.00 33.91 101 VAL B C 1
ATOM 2153 O O . VAL B 1 101 ? 30.246 21.364 64.289 1.00 34.95 101 VAL B O 1
ATOM 2157 N N . ILE B 1 102 ? 28.336 20.659 65.225 1.00 33.15 102 ILE B N 1
ATOM 2158 C CA . ILE B 1 102 ? 28.459 19.285 64.725 1.00 33.72 102 ILE B CA 1
ATOM 2159 C C . ILE B 1 102 ? 27.075 18.784 64.323 1.00 33.10 102 ILE B C 1
ATOM 2160 O O . ILE B 1 102 ? 26.087 19.025 65.023 1.00 32.81 102 ILE B O 1
ATOM 2165 N N . GLY B 1 103 ? 27.009 18.094 63.192 1.00 32.25 103 GLY B N 1
ATOM 2166 C CA . GLY B 1 103 ? 25.722 17.566 62.702 1.00 30.73 103 GLY B CA 1
ATOM 2167 C C . GLY B 1 103 ? 25.891 16.746 61.422 1.00 30.83 103 GLY B C 1
ATOM 2168 O O . GLY B 1 103 ? 26.972 16.233 61.133 1.00 29.99 103 GLY B O 1
ATOM 2169 N N . PHE B 1 104 ? 24.792 16.640 60.677 1.00 30.26 104 PHE B N 1
ATOM 2170 C CA . PHE B 1 104 ? 24.761 15.887 59.407 1.00 29.49 104 PHE B CA 1
ATOM 2171 C C . PHE B 1 104 ? 24.089 16.716 58.306 1.00 29.75 104 PHE B C 1
ATOM 2172 O O . PHE B 1 104 ? 23.361 17.671 58.575 1.00 26.67 104 PHE B O 1
ATOM 2180 N N . ARG B 1 105 ? 24.356 16.318 57.082 1.00 28.92 105 ARG B N 1
ATOM 2181 C CA . ARG B 1 105 ? 23.816 16.974 55.880 1.00 29.80 105 ARG B CA 1
ATOM 2182 C C . ARG B 1 105 ? 23.302 15.885 54.968 1.00 29.72 105 ARG B C 1
ATOM 2183 O O . ARG B 1 105 ? 23.892 14.805 54.880 1.00 29.68 105 ARG B O 1
ATOM 2191 N N . ASP B 1 106 ? 22.209 16.171 54.310 1.00 30.02 106 ASP B N 1
ATOM 2192 C CA . ASP B 1 106 ? 21.605 15.218 53.384 1.00 30.27 106 ASP B CA 1
ATOM 2193 C C . ASP B 1 106 ? 21.650 15.801 51.983 1.00 31.46 106 ASP B C 1
ATOM 2194 O O . ASP B 1 106 ? 22.193 16.886 51.767 1.00 29.50 106 ASP B O 1
ATOM 2199 N N . LYS B 1 107 ? 21.084 15.064 51.060 1.00 31.61 107 LYS B N 1
ATOM 2200 C CA . LYS B 1 107 ? 21.001 15.482 49.662 1.00 33.10 107 LYS B CA 1
ATOM 2201 C C . LYS B 1 107 ? 19.765 14.837 49.057 1.00 34.44 107 LYS B C 1
ATOM 2202 O O . LYS B 1 107 ? 19.657 13.613 48.994 1.00 36.65 107 LYS B O 1
ATOM 2208 N N . VAL B 1 108 ? 18.848 15.686 48.637 1.00 35.07 108 VAL B N 1
ATOM 2209 C CA . VAL B 1 108 ? 17.584 15.258 48.019 1.00 35.83 108 VAL B CA 1
ATOM 2210 C C . VAL B 1 108 ? 17.350 16.105 46.778 1.00 37.22 108 VAL B C 1
ATOM 2211 O O . VAL B 1 108 ? 16.899 17.246 46.863 1.00 36.54 108 VAL B O 1
ATOM 2215 N N . TYR B 1 109 ? 17.659 15.530 45.638 1.00 38.94 109 TYR B N 1
ATOM 2216 C CA . TYR B 1 109 ? 17.549 16.233 44.354 1.00 42.25 109 TYR B CA 1
ATOM 2217 C C . TYR B 1 109 ? 16.122 16.727 44.038 1.00 42.95 109 TYR B C 1
ATOM 2218 O O . TYR B 1 109 ? 15.949 17.727 43.335 1.00 44.87 109 TYR B O 1
ATOM 2227 N N . GLU B 1 110 ? 15.128 16.058 44.569 1.00 43.83 110 GLU B N 1
ATOM 2228 C CA . GLU B 1 110 ? 13.749 16.363 44.208 1.00 44.71 110 GLU B CA 1
ATOM 2229 C C . GLU B 1 110 ? 13.237 17.563 45.082 1.00 43.24 110 GLU B C 1
ATOM 2230 O O . GLU B 1 110 ? 12.289 18.290 44.715 1.00 43.66 110 GLU B O 1
ATOM 2236 N N . ARG B 1 111 ? 13.937 17.941 46.174 1.00 40.91 111 ARG B N 1
ATOM 2237 C CA . ARG B 1 111 ? 13.585 19.099 47.027 1.00 39.16 111 ARG B CA 1
ATOM 2238 C C . ARG B 1 111 ? 14.153 20.369 46.369 1.00 39.20 111 ARG B C 1
ATOM 2239 O O . ARG B 1 111 ? 15.222 20.856 46.740 1.00 38.15 111 ARG B O 1
ATOM 2247 N N . VAL B 1 112 ? 13.418 20.898 45.393 1.00 38.39 112 VAL B N 1
ATOM 2248 C CA . VAL B 1 112 ? 13.874 22.081 44.625 1.00 38.03 112 VAL B CA 1
ATOM 2249 C C . VAL B 1 112 ? 14.175 23.318 45.464 1.00 36.77 112 VAL B C 1
ATOM 2250 O O . VAL B 1 112 ? 15.014 24.136 45.075 1.00 36.68 112 VAL B O 1
ATOM 2254 N N . TYR B 1 113 ? 13.518 23.475 46.602 1.00 35.39 113 TYR B N 1
ATOM 2255 C CA . TYR B 1 113 ? 13.761 24.672 47.412 1.00 35.79 113 TYR B CA 1
ATOM 2256 C C . TYR B 1 113 ? 15.009 24.517 48.305 1.00 35.12 113 TYR B C 1
ATOM 2257 O O . TYR B 1 113 ? 15.303 25.375 49.146 1.00 33.76 113 TYR B O 1
ATOM 2266 N N . GLY B 1 114 ? 15.751 23.434 48.113 1.00 33.06 114 GLY B N 1
ATOM 2267 C CA . GLY B 1 114 ? 16.984 23.219 48.897 1.00 35.60 114 GLY B CA 1
ATOM 2268 C C . GLY B 1 114 ? 17.516 21.801 48.741 1.00 35.16 114 GLY B C 1
ATOM 2269 O O . GLY B 1 114 ? 17.151 20.906 49.495 1.00 35.06 114 GLY B O 1
ATOM 2270 N N . LEU B 1 115 ? 18.390 21.620 47.767 1.00 35.47 115 LEU B N 1
ATOM 2271 C CA . LEU B 1 115 ? 18.964 20.299 47.474 1.00 36.48 115 LEU B CA 1
ATOM 2272 C C . LEU B 1 115 ? 19.635 19.634 48.700 1.00 35.83 115 LEU B C 1
ATOM 2273 O O . LEU B 1 115 ? 19.614 18.408 48.839 1.00 37.24 115 LEU B O 1
ATOM 2278 N N . GLU B 1 116 ? 20.222 20.432 49.578 1.00 34.13 116 GLU B N 1
ATOM 2279 C CA . GLU B 1 116 ? 20.911 19.887 50.766 1.00 33.00 116 GLU B CA 1
ATOM 2280 C C . GLU B 1 116 ? 20.502 20.610 52.045 1.00 32.77 116 GLU B C 1
ATOM 2281 O O . GLU B 1 116 ? 20.455 21.837 52.090 1.00 33.42 116 GLU B O 1
ATOM 2287 N N . ILE B 1 117 ? 20.219 19.822 53.077 1.00 32.68 117 ILE B N 1
ATOM 2288 C CA . ILE B 1 117 ? 19.825 20.369 54.388 1.00 32.54 117 ILE B CA 1
ATOM 2289 C C . ILE B 1 117 ? 20.674 19.751 55.508 1.00 32.29 117 ILE B C 1
ATOM 2290 O O . ILE B 1 117 ? 21.008 18.568 55.477 1.00 31.20 117 ILE B O 1
ATOM 2295 N N . ASP B 1 118 ? 21.004 20.582 56.489 1.00 31.82 118 ASP B N 1
ATOM 2296 C CA . ASP B 1 118 ? 21.828 20.159 57.633 1.00 34.47 118 ASP B CA 1
ATOM 2297 C C . ASP B 1 118 ? 21.054 20.183 58.954 1.00 36.30 118 ASP B C 1
ATOM 2298 O O . ASP B 1 118 ? 20.199 21.036 59.178 1.00 38.03 118 ASP B O 1
ATOM 2303 N N . VAL B 1 119 ? 21.369 19.223 59.807 1.00 36.16 119 VAL B N 1
ATOM 2304 C CA . VAL B 1 119 ? 20.803 19.150 61.169 1.00 36.97 119 VAL B CA 1
ATOM 2305 C C . VAL B 1 119 ? 22.009 19.315 62.061 1.00 37.47 119 VAL B C 1
ATOM 2306 O O . VAL B 1 119 ? 23.008 18.607 61.900 1.00 37.77 119 VAL B O 1
ATOM 2310 N N . THR B 1 120 ? 21.934 20.245 62.998 1.00 37.50 120 THR B N 1
ATOM 2311 C CA . THR B 1 120 ? 23.103 20.520 63.846 1.00 37.53 120 THR B CA 1
ATOM 2312 C C . THR B 1 120 ? 22.806 20.748 65.328 1.00 38.64 120 THR B C 1
ATOM 2313 O O . THR B 1 120 ? 21.666 20.900 65.752 1.00 40.29 120 THR B O 1
ATOM 2317 N N . THR B 1 121 ? 23.894 20.764 66.071 1.00 39.35 121 THR B N 1
ATOM 2318 C CA . THR B 1 121 ? 23.902 21.000 67.519 1.00 39.80 121 THR B CA 1
ATOM 2319 C C . THR B 1 121 ? 25.333 21.352 67.895 1.00 40.14 121 THR B C 1
ATOM 2320 O O . THR B 1 121 ? 26.253 21.206 67.087 1.00 41.54 121 THR B O 1
ATOM 2324 N N . VAL B 1 122 ? 25.533 21.826 69.105 1.00 39.85 122 VAL B N 1
ATOM 2325 C CA . VAL B 1 122 ? 26.892 22.164 69.553 1.00 39.07 122 VAL B CA 1
ATOM 2326 C C . VAL B 1 122 ? 27.416 20.981 70.343 1.00 40.21 122 VAL B C 1
ATOM 2327 O O . VAL B 1 122 ? 26.689 20.354 71.118 1.00 39.66 122 VAL B O 1
ATOM 2331 N N . ILE B 1 123 ? 28.675 20.674 70.144 1.00 40.87 123 ILE B N 1
ATOM 2332 C CA . ILE B 1 123 ? 29.274 19.522 70.807 1.00 42.14 123 ILE B CA 1
ATOM 2333 C C . ILE B 1 123 ? 29.285 19.679 72.346 1.00 42.66 123 ILE B C 1
ATOM 2334 O O . ILE B 1 123 ? 29.249 18.683 73.083 1.00 42.84 123 ILE B O 1
ATOM 2339 N N . SER B 1 124 ? 29.322 20.918 72.814 1.00 42.58 124 SER B N 1
ATOM 2340 C CA . SER B 1 124 ? 29.349 21.203 74.260 1.00 43.09 124 SER B CA 1
ATOM 2341 C C . SER B 1 124 ? 28.111 20.623 74.971 1.00 43.39 124 SER B C 1
ATOM 2342 O O . SER B 1 124 ? 28.140 20.367 76.178 1.00 44.20 124 SER B O 1
ATOM 2345 N N . ASN B 1 125 ? 27.048 20.421 74.209 1.00 43.26 125 ASN B N 1
ATOM 2346 C CA . ASN B 1 125 ? 25.791 19.874 74.740 1.00 43.44 125 ASN B CA 1
ATOM 2347 C C . ASN B 1 125 ? 25.906 18.393 75.062 1.00 43.36 125 ASN B C 1
ATOM 2348 O O . ASN B 1 125 ? 25.002 17.802 75.657 1.00 43.32 125 ASN B O 1
ATOM 2353 N N . TYR B 1 126 ? 27.012 17.785 74.677 1.00 43.18 126 TYR B N 1
ATOM 2354 C CA . TYR B 1 126 ? 27.171 16.354 74.921 1.00 42.97 126 TYR B CA 1
ATOM 2355 C C . TYR B 1 126 ? 28.507 16.007 75.575 1.00 44.06 126 TYR B C 1
ATOM 2356 O O . TYR B 1 126 ? 28.748 14.855 75.947 1.00 45.53 126 TYR B O 1
ATOM 2365 N N . VAL B 1 127 ? 29.359 16.996 75.719 1.00 44.33 127 VAL B N 1
ATOM 2366 C CA . VAL B 1 127 ? 30.662 16.786 76.348 1.00 44.10 127 VAL B CA 1
ATOM 2367 C C . VAL B 1 127 ? 31.303 18.123 76.682 1.00 45.14 127 VAL B C 1
ATOM 2368 O O . VAL B 1 127 ? 30.918 19.163 76.148 1.00 45.24 127 VAL B O 1
ATOM 2372 N N . THR B 1 128 ? 32.258 18.059 77.577 1.00 44.36 128 THR B N 1
ATOM 2373 C CA . THR B 1 128 ? 33.052 19.219 77.978 1.00 44.33 128 THR B CA 1
ATOM 2374 C C . THR B 1 128 ? 34.483 18.809 77.705 1.00 44.12 128 THR B C 1
ATOM 2375 O O . THR B 1 128 ? 35.137 18.194 78.548 1.00 44.44 128 THR B O 1
ATOM 2379 N N . VAL B 1 129 ? 34.942 19.144 76.519 1.00 43.02 129 VAL B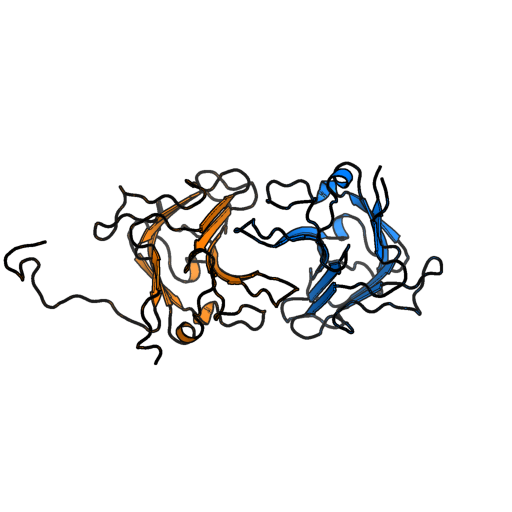 N 1
ATOM 2380 C CA . VAL B 1 129 ? 36.287 18.767 76.069 1.00 42.99 129 VAL B CA 1
ATOM 2381 C C . VAL B 1 129 ? 37.382 19.204 77.050 1.00 42.47 129 VAL B C 1
ATOM 2382 O O . VAL B 1 129 ? 37.418 20.346 77.512 1.00 40.66 129 VAL B O 1
ATOM 2386 N N . THR B 1 130 ? 38.253 18.245 77.332 1.00 42.21 130 THR B N 1
ATOM 2387 C CA . THR B 1 130 ? 39.407 18.422 78.230 1.00 43.13 130 THR B CA 1
ATOM 2388 C C . THR B 1 130 ? 40.663 18.083 77.463 1.00 44.01 130 THR B C 1
ATOM 2389 O O . THR B 1 130 ? 40.626 17.889 76.246 1.00 44.12 130 THR B O 1
ATOM 2393 N N . THR B 1 131 ? 41.768 18.005 78.181 1.00 44.45 131 THR B N 1
ATOM 2394 C CA . THR B 1 131 ? 43.043 17.666 77.558 1.00 44.93 131 THR B CA 1
ATOM 2395 C C . THR B 1 131 ? 43.247 16.150 77.586 1.00 43.99 131 THR B C 1
ATOM 2396 O O . THR B 1 131 ? 44.267 15.631 77.133 1.00 46.19 131 THR B O 1
ATOM 2400 N N . ASP B 1 132 ? 42.268 15.449 78.125 1.00 43.84 132 ASP B N 1
ATOM 2401 C CA . ASP B 1 132 ? 42.318 13.982 78.191 1.00 43.92 132 ASP B CA 1
ATOM 2402 C C . ASP B 1 132 ? 41.230 13.432 77.281 1.00 42.59 132 ASP B C 1
ATOM 2403 O O . ASP B 1 132 ? 40.220 14.090 77.027 1.00 42.06 132 ASP B O 1
ATOM 2408 N N . TRP B 1 133 ? 41.441 12.231 76.797 1.00 42.63 133 TRP B N 1
ATOM 2409 C CA . TRP B 1 133 ? 40.486 11.599 75.882 1.00 43.05 133 TRP B CA 1
ATOM 2410 C C . TRP B 1 133 ? 39.165 11.257 76.574 1.00 43.59 133 TRP B C 1
ATOM 2411 O O . TRP B 1 133 ? 39.137 10.772 77.703 1.00 44.45 133 TRP B O 1
ATOM 2422 N N . GLN B 1 134 ? 38.088 11.527 75.861 1.00 44.05 134 GLN B N 1
ATOM 2423 C CA . GLN B 1 134 ? 36.731 11.242 76.336 1.00 44.01 134 GLN B CA 1
ATOM 2424 C C . GLN B 1 134 ? 35.928 10.618 75.205 1.00 43.40 134 GLN B C 1
ATOM 2425 O O . GLN B 1 134 ? 36.055 11.008 74.044 1.00 44.34 134 GLN B O 1
ATOM 2431 N N . HIS B 1 135 ? 35.109 9.649 75.533 1.00 42.45 135 HIS B N 1
ATOM 2432 C CA . HIS B 1 135 ? 34.258 9.027 74.525 1.00 42.10 135 HIS B CA 1
ATOM 2433 C C . HIS B 1 135 ? 32.898 9.688 74.636 1.00 41.29 135 HIS B C 1
ATOM 2434 O O . HIS B 1 135 ? 32.286 9.694 75.705 1.00 40.76 135 HIS B O 1
ATOM 2441 N N . VAL B 1 136 ? 32.418 10.257 73.542 1.00 41.41 136 VAL B N 1
ATOM 2442 C CA . VAL B 1 136 ? 31.114 10.930 73.576 1.00 40.50 136 VAL B CA 1
ATOM 2443 C C . VAL B 1 136 ? 30.133 10.252 72.615 1.00 40.87 136 VAL B C 1
ATOM 2444 O O . VAL B 1 136 ? 30.508 9.704 71.577 1.00 41.20 136 VAL B O 1
ATOM 2448 N N . LYS B 1 137 ? 28.873 10.292 72.998 1.00 41.47 137 LYS B N 1
ATOM 2449 C CA . LYS B 1 137 ? 27.801 9.698 72.199 1.00 41.89 137 LYS B CA 1
ATOM 2450 C C . LYS B 1 137 ? 26.707 10.737 71.977 1.00 40.59 137 LYS B C 1
ATOM 2451 O O . LYS B 1 137 ? 26.111 11.241 72.932 1.00 40.88 137 LYS B O 1
ATOM 2457 N N . ILE B 1 138 ? 26.643 11.236 70.696 1.00 42.69 138 ILE B N 1
ATOM 2458 C CA . ILE B 1 138 ? 25.502 12.076 70.319 1.00 41.81 138 ILE B CA 1
ATOM 2459 C C . ILE B 1 138 ? 24.420 11.172 69.754 1.00 43.80 138 ILE B C 1
ATOM 2460 O O . ILE B 1 138 ? 24.662 10.361 68.853 1.00 44.58 138 ILE B O 1
ATOM 2465 N N . PRO B 1 139 ? 23.225 11.051 70.013 1.00 45.43 139 PRO B N 1
ATOM 2466 C CA . PRO B 1 139 ? 21.970 10.420 69.655 1.00 44.41 139 PRO B CA 1
ATOM 2467 C C . PRO B 1 139 ? 21.322 11.093 68.414 1.00 41.98 139 PRO B C 1
ATOM 2468 O O . PRO B 1 139 ? 20.845 12.246 68.480 1.00 42.58 139 PRO B O 1
ATOM 2472 N N . LEU B 1 140 ? 21.407 10.368 67.706 1.00 41.10 140 LEU B N 1
ATOM 2473 C CA . LEU B 1 140 ? 20.776 10.629 66.388 1.00 39.47 140 LEU B CA 1
ATOM 2474 C C . LEU B 1 140 ? 19.390 11.251 66.557 1.00 39.94 140 LEU B C 1
ATOM 2475 O O . LEU B 1 140 ? 19.065 12.264 65.918 1.00 41.07 140 LEU B O 1
ATOM 2480 N N . ARG B 1 141 ? 18.461 10.593 67.236 1.00 41.70 141 ARG B N 1
ATOM 2481 C CA . ARG B 1 141 ? 17.086 11.117 67.312 1.00 44.09 141 ARG B CA 1
ATOM 2482 C C . ARG B 1 141 ? 17.131 12.584 67.785 1.00 45.35 141 ARG B C 1
ATOM 2483 O O . ARG B 1 141 ? 16.283 13.404 67.394 1.00 45.32 141 ARG B O 1
ATOM 2491 N N . ASP B 1 142 ? 18.183 13.022 68.389 1.00 45.96 142 ASP B N 1
ATOM 2492 C CA . ASP B 1 142 ? 18.248 14.412 68.868 1.00 46.71 142 ASP B CA 1
ATOM 2493 C C . ASP B 1 142 ? 18.512 15.410 67.712 1.00 46.58 142 ASP B C 1
ATOM 2494 O O . ASP B 1 142 ? 18.224 16.605 67.827 1.00 48.13 142 ASP B O 1
ATOM 2499 N N . LEU B 1 143 ? 19.056 14.895 66.616 1.00 46.70 143 LEU B N 1
ATOM 2500 C CA . LEU B 1 143 ? 19.437 15.723 65.441 1.00 47.41 143 LEU B CA 1
ATOM 2501 C C . LEU B 1 143 ? 18.484 15.593 64.279 1.00 47.87 143 LEU B C 1
ATOM 2502 O O . LEU B 1 143 ? 17.978 16.612 63.756 1.00 46.65 143 LEU B O 1
ATOM 2507 N N . MET B 1 144 ? 18.315 14.345 63.955 1.00 49.59 144 MET B N 1
ATOM 2508 C CA . MET B 1 144 ? 17.515 13.891 62.846 1.00 52.22 144 MET B CA 1
ATOM 2509 C C . MET B 1 144 ? 16.049 13.651 63.160 1.00 54.99 144 MET B C 1
ATOM 2510 O O . MET B 1 144 ? 15.445 12.701 62.659 1.00 55.32 144 MET B O 1
ATOM 2515 N N . LYS B 1 145 ? 15.477 14.476 63.979 1.00 58.95 145 LYS B N 1
ATOM 2516 C CA . LYS B 1 145 ? 14.036 14.380 64.258 1.00 62.89 145 LYS B CA 1
ATOM 2517 C C . LYS B 1 145 ? 13.447 15.680 63.618 1.00 64.76 145 LYS B C 1
ATOM 2518 O O . LYS B 1 145 ? 13.121 16.634 64.323 1.00 64.93 145 LYS B O 1
ATOM 2524 N N . ILE B 1 146 ? 13.382 15.573 62.270 1.00 66.59 146 ILE B N 1
ATOM 2525 C CA . ILE B 1 146 ? 12.954 16.614 61.235 1.00 68.29 146 ILE B CA 1
ATOM 2526 C C . ILE B 1 146 ? 11.717 17.558 61.548 1.00 69.04 146 ILE B C 1
ATOM 2527 O O . ILE B 1 146 ? 11.532 18.079 62.672 1.00 69.01 146 ILE B O 1
ATOM 2532 N N . ASN B 1 147 ? 10.948 17.716 60.456 1.00 69.64 147 ASN B N 1
ATOM 2533 C CA . ASN B 1 147 ? 9.716 18.564 60.320 1.00 69.42 147 ASN B CA 1
ATOM 2534 C C . ASN B 1 147 ? 10.104 19.788 59.545 1.00 67.66 147 ASN B C 1
ATOM 2535 O O . ASN B 1 147 ? 9.254 20.541 59.081 1.00 68.08 147 ASN B O 1
ATOM 2540 N N . ASN B 1 148 ? 11.408 19.960 59.414 1.00 65.42 148 ASN B N 1
ATOM 2541 C CA . ASN B 1 148 ? 11.929 21.096 58.681 1.00 62.38 148 ASN B CA 1
ATOM 2542 C C . ASN B 1 148 ? 12.672 20.669 57.390 1.00 59.13 148 ASN B C 1
ATOM 2543 O O . ASN B 1 148 ? 13.489 21.430 56.846 1.00 59.30 148 ASN B O 1
ATOM 2548 N N . GLY B 1 149 ? 12.393 19.438 56.902 1.00 55.07 149 GLY B N 1
ATOM 2549 C CA . GLY B 1 149 ? 12.957 18.991 55.589 1.00 51.28 149 GLY B CA 1
ATOM 2550 C C . GLY B 1 149 ? 14.059 17.899 55.587 1.00 47.77 149 GLY B C 1
ATOM 2551 O O . GLY B 1 149 ? 14.167 17.112 54.643 1.00 45.78 149 GLY B O 1
ATOM 2552 N N . PHE B 1 150 ? 14.887 17.827 56.597 1.00 44.87 150 PHE B N 1
ATOM 2553 C CA . PHE B 1 150 ? 15.988 16.825 56.604 1.00 42.40 150 PHE B CA 1
ATOM 2554 C C . PHE B 1 150 ? 15.457 15.409 56.316 1.00 40.95 150 PHE B C 1
ATOM 2555 O O . PHE B 1 150 ? 14.423 14.987 56.846 1.00 41.08 150 PHE B O 1
ATOM 2563 N N . ASP B 1 151 ? 16.201 14.662 55.460 1.00 38.58 151 ASP B N 1
ATOM 2564 C CA . ASP B 1 151 ? 15.830 13.303 55.083 1.00 36.90 151 ASP B CA 1
ATOM 2565 C C . ASP B 1 151 ? 16.908 12.296 55.495 1.00 36.85 151 ASP B C 1
ATOM 2566 O O . ASP B 1 151 ? 17.876 12.065 54.763 1.00 37.82 151 ASP B O 1
ATOM 2571 N N . PRO B 1 152 ? 16.752 11.678 56.679 1.00 36.95 152 PRO B N 1
ATOM 2572 C CA . PRO B 1 152 ? 17.733 10.699 57.165 1.00 34.89 152 PRO B CA 1
ATOM 2573 C C . PRO B 1 152 ? 18.011 9.503 56.253 1.00 34.11 152 PRO B C 1
ATOM 2574 O O . PRO B 1 152 ? 18.967 8.757 56.475 1.00 35.66 152 PRO B O 1
ATOM 2578 N N . SER B 1 153 ? 17.197 9.318 55.223 1.00 32.29 153 SER B N 1
ATOM 2579 C CA . SER B 1 153 ? 17.429 8.217 54.299 1.00 32.36 153 SER B CA 1
ATOM 2580 C C . SER B 1 153 ? 18.396 8.660 53.193 1.00 31.64 153 SER B C 1
ATOM 2581 O O . SER B 1 153 ? 18.823 7.843 52.377 1.00 31.78 153 SER B O 1
ATOM 2584 N N . SER B 1 154 ? 18.733 9.950 53.162 1.00 30.46 154 SER B N 1
ATOM 2585 C CA . SER B 1 154 ? 19.630 10.489 52.128 1.00 31.01 154 SER B CA 1
ATOM 2586 C C . SER B 1 154 ? 20.821 11.287 52.662 1.00 31.07 154 SER B C 1
ATOM 2587 O O . SER B 1 154 ? 21.164 12.331 52.110 1.00 30.54 154 SER B O 1
ATOM 2590 N N . VAL B 1 155 ? 21.457 10.783 53.712 1.00 30.09 155 VAL B N 1
ATOM 2591 C CA . VAL B 1 155 ? 22.587 11.458 54.340 1.00 30.94 155 VAL B CA 1
ATOM 2592 C C . VAL B 1 155 ? 23.906 11.295 53.587 1.00 31.79 155 VAL B C 1
ATOM 2593 O O . VAL B 1 155 ? 24.275 10.179 53.187 1.00 32.17 155 VAL B O 1
ATOM 2597 N N . THR B 1 156 ? 24.624 12.405 53.410 1.00 30.46 156 THR B N 1
ATOM 2598 C CA . THR B 1 156 ? 25.910 12.347 52.712 1.00 28.95 156 THR B CA 1
ATOM 2599 C C . THR B 1 156 ? 27.114 12.574 53.603 1.00 27.67 156 THR B C 1
ATOM 2600 O O . THR B 1 156 ? 28.112 11.884 53.466 1.00 28.54 156 THR B O 1
ATOM 2604 N N . CYS B 1 157 ? 26.946 13.537 54.577 1.00 26.53 157 CYS B N 1
ATOM 2605 C CA . CYS B 1 157 ? 28.142 13.841 55.349 1.00 28.34 157 CYS B CA 1
ATOM 2606 C C . CYS B 1 157 ? 27.832 14.215 56.770 1.00 28.79 157 CYS B C 1
ATOM 2607 O O . CYS B 1 157 ? 26.707 14.516 57.144 1.00 26.50 157 CYS B O 1
ATOM 2610 N N . LEU B 1 158 ? 28.789 14.078 57.434 1.00 27.32 158 LEU B N 1
ATOM 2611 C CA . LEU B 1 158 ? 28.923 14.562 58.794 1.00 27.50 158 LEU B CA 1
ATOM 2612 C C . LEU B 1 158 ? 29.529 15.926 58.662 1.00 28.41 158 LEU B C 1
ATOM 2613 O O . LEU B 1 158 ? 30.278 16.177 57.688 1.00 30.15 158 LEU B O 1
ATOM 2618 N N . VAL B 1 159 ? 29.192 16.774 59.621 1.00 27.76 159 VAL B N 1
ATOM 2619 C CA . VAL B 1 159 ? 29.650 18.160 59.569 1.00 27.39 159 VAL B CA 1
ATOM 2620 C C . VAL B 1 159 ? 30.166 18.662 60.920 1.00 26.42 159 VAL B C 1
ATOM 2621 O O . VAL B 1 159 ? 29.498 18.564 61.950 1.00 26.74 159 VAL B O 1
ATOM 2625 N N . PHE B 1 160 ? 31.266 19.494 60.704 1.00 26.42 160 PHE B N 1
ATOM 2626 C CA . PHE B 1 160 ? 31.873 20.246 61.810 1.00 27.11 160 PHE B CA 1
ATOM 2627 C C . PHE B 1 160 ? 31.810 21.675 61.282 1.00 28.97 160 PHE B C 1
ATOM 2628 O O . PHE B 1 160 ? 32.005 21.904 60.085 1.00 27.52 160 PHE B O 1
ATOM 2636 N N . SER B 1 161 ? 31.555 22.637 62.158 1.00 30.36 161 SER B N 1
ATOM 2637 C CA . SER B 1 161 ? 31.451 24.008 61.703 1.00 33.32 161 SER B CA 1
ATOM 2638 C C . SER B 1 161 ? 31.687 25.036 62.807 1.00 34.54 161 SER B C 1
ATOM 2639 O O . SER B 1 161 ? 31.536 24.750 64.002 1.00 32.24 161 SER B O 1
ATOM 2642 N N . LYS B 1 162 ? 32.050 26.241 62.381 1.00 36.85 162 LYS B N 1
ATOM 2643 C CA . LYS B 1 162 ? 32.335 27.333 63.292 1.00 39.96 162 LYS B CA 1
ATOM 2644 C C . LYS B 1 162 ? 31.222 27.614 64.281 1.00 40.72 162 LYS B C 1
ATOM 2645 O O . LYS B 1 162 ? 30.042 27.612 63.934 1.00 40.03 162 LYS B O 1
ATOM 2651 N N . ARG B 1 163 ? 31.622 27.862 65.522 1.00 42.50 163 ARG B N 1
ATOM 2652 C CA . ARG B 1 163 ? 30.702 28.195 66.600 1.00 44.95 163 ARG B CA 1
ATOM 2653 C C . ARG B 1 163 ? 31.121 29.609 67.024 1.00 45.15 163 ARG B C 1
ATOM 2654 O O . ARG B 1 163 ? 30.371 30.571 66.864 1.00 44.82 163 ARG B O 1
ATOM 2662 N N . TYR B 1 164 ? 32.341 29.717 67.545 1.00 46.22 164 TYR B N 1
ATOM 2663 C CA . TYR B 1 164 ? 32.912 30.993 67.959 1.00 46.53 164 TYR B CA 1
ATOM 2664 C C . TYR B 1 164 ? 34.130 31.243 67.061 1.00 46.22 164 TYR B C 1
ATOM 2665 O O . TYR B 1 164 ? 34.591 30.329 66.372 1.00 47.06 164 TYR B O 1
ATOM 2674 N N . ALA B 1 165 ? 34.654 32.464 67.065 1.00 43.74 165 ALA B N 1
ATOM 2675 C CA . ALA B 1 165 ? 35.801 32.785 66.217 1.00 41.55 165 ALA B CA 1
ATOM 2676 C C . ALA B 1 165 ? 37.141 32.418 66.833 1.00 40.39 165 ALA B C 1
ATOM 2677 O O . ALA B 1 165 ? 38.186 32.577 66.204 1.00 40.05 165 ALA B O 1
ATOM 2679 N N . ASP B 1 166 ? 37.118 31.925 68.060 1.00 39.96 166 ASP B N 1
ATOM 2680 C CA . ASP B 1 166 ? 38.355 31.555 68.729 1.00 41.21 166 ASP B CA 1
ATOM 2681 C C . ASP B 1 166 ? 39.088 30.444 67.991 1.00 41.34 166 ASP B C 1
ATOM 2682 O O . ASP B 1 166 ? 38.464 29.540 67.436 1.00 40.89 166 ASP B O 1
ATOM 2687 N N . PRO B 1 167 ? 40.428 30.509 67.953 1.00 40.73 167 PRO B N 1
ATOM 2688 C CA . PRO B 1 167 ? 41.175 29.447 67.272 1.00 39.95 167 PRO B CA 1
ATOM 2689 C C . PRO B 1 167 ? 41.209 28.279 68.256 1.00 39.88 167 PRO B C 1
ATOM 2690 O O . PRO B 1 167 ? 41.076 28.502 69.462 1.00 38.33 167 PRO B O 1
ATOM 2694 N N . PHE B 1 168 ? 41.377 27.052 67.767 1.00 39.32 168 PHE B N 1
ATOM 2695 C CA . PHE B 1 168 ? 41.403 25.895 68.664 1.00 37.54 168 PHE B CA 1
ATOM 2696 C C . PHE B 1 168 ? 41.861 24.627 67.957 1.00 36.76 168 PHE B C 1
ATOM 2697 O O . PHE B 1 168 ? 42.007 24.600 66.735 1.00 36.88 168 PHE B O 1
ATOM 2705 N N . THR B 1 169 ? 42.063 23.571 68.740 1.00 35.80 169 THR B N 1
ATOM 2706 C CA . THR B 1 169 ? 42.488 22.287 68.205 1.00 34.49 169 THR B CA 1
ATOM 2707 C C . THR B 1 169 ? 41.927 21.132 69.010 1.00 34.55 169 THR B C 1
ATOM 2708 O O . THR B 1 169 ? 41.960 21.147 70.237 1.00 34.88 169 THR B O 1
ATOM 2712 N N . VAL B 1 170 ? 41.388 20.144 68.304 1.00 32.97 170 VAL B N 1
ATOM 2713 C CA . VAL B 1 170 ? 40.867 18.930 68.922 1.00 32.81 170 VAL B CA 1
ATOM 2714 C C . VAL B 1 170 ? 41.297 17.788 68.018 1.00 32.27 170 VAL B C 1
ATOM 2715 O O . VAL B 1 170 ? 41.702 18.000 66.870 1.00 33.29 170 VAL B O 1
ATOM 2719 N N . TRP B 1 171 ? 41.214 16.580 68.550 1.00 31.50 171 TRP B N 1
ATOM 2720 C CA . TRP B 1 171 ? 41.586 15.384 67.827 1.00 30.79 171 TRP B CA 1
ATOM 2721 C C . TRP B 1 171 ? 40.440 14.398 67.981 1.00 30.42 171 TRP B C 1
ATOM 2722 O O . TRP B 1 171 ? 39.880 14.260 69.065 1.00 28.87 171 TRP B O 1
ATOM 2733 N N . PHE B 1 172 ? 40.073 13.734 66.892 1.00 30.72 172 PHE B N 1
ATOM 2734 C CA . PHE B 1 172 ? 38.986 12.766 66.930 1.00 30.35 172 PHE B CA 1
ATOM 2735 C C . PHE B 1 172 ? 39.551 11.366 66.740 1.00 30.85 172 PHE B C 1
ATOM 2736 O O . PHE B 1 172 ? 40.629 11.180 66.181 1.00 33.47 172 PHE B O 1
ATOM 2744 N N . SER B 1 173 ? 38.801 10.379 67.192 1.00 31.24 173 SER B N 1
ATOM 2745 C CA . SER B 1 173 ? 39.209 8.995 67.048 1.00 30.46 173 SER B CA 1
ATOM 2746 C C . SER B 1 173 ? 37.965 8.128 66.943 1.00 29.50 173 SER B C 1
ATOM 2747 O O . SER B 1 173 ? 36.921 8.466 67.494 1.00 29.01 173 SER B O 1
ATOM 2750 N N . ASP B 1 174 ? 38.072 7.029 66.209 1.00 30.36 174 ASP B N 1
ATOM 2751 C CA . ASP B 1 174 ? 36.969 6.088 66.079 1.00 30.48 174 ASP B CA 1
ATOM 2752 C C . ASP B 1 174 ? 35.605 6.746 65.876 1.00 31.16 174 ASP B C 1
ATOM 2753 O O . ASP B 1 174 ? 34.679 6.514 66.655 1.00 30.99 174 ASP B O 1
ATOM 2758 N N . ILE B 1 175 ? 35.474 7.563 64.835 1.00 31.27 175 ILE B N 1
ATOM 2759 C CA . ILE B 1 175 ? 34.205 8.219 64.563 1.00 32.30 175 ILE B CA 1
ATOM 2760 C C . ILE B 1 175 ? 33.274 7.269 63.799 1.00 33.83 175 ILE B C 1
ATOM 2761 O O . ILE B 1 175 ? 33.618 6.778 62.718 1.00 33.53 175 ILE B O 1
ATOM 2766 N N . LYS B 1 176 ? 32.098 6.998 64.359 1.00 33.55 176 LYS B N 1
ATOM 2767 C CA . LYS B 1 176 ? 31.143 6.130 63.681 1.00 34.56 176 LYS B CA 1
ATOM 2768 C C . LYS B 1 176 ? 29.690 6.259 64.114 1.00 33.43 176 LYS B C 1
ATOM 2769 O O . LYS B 1 176 ? 29.364 6.956 65.073 1.00 30.75 176 LYS B O 1
ATOM 2775 N N . ILE B 1 177 ? 28.820 5.595 63.364 1.00 33.56 177 ILE B N 1
ATOM 2776 C CA . ILE B 1 177 ? 27.386 5.613 63.614 1.00 35.08 177 ILE B CA 1
ATOM 2777 C C . ILE B 1 177 ? 26.957 4.232 64.100 1.00 36.18 177 ILE B C 1
ATOM 2778 O O . ILE B 1 177 ? 27.209 3.227 63.429 1.00 35.91 177 ILE B O 1
ATOM 2783 N N . THR B 1 178 ? 26.315 4.181 65.261 1.00 37.09 178 THR B N 1
ATOM 2784 C CA . THR B 1 178 ? 25.832 2.915 65.809 1.00 38.54 178 THR B CA 1
ATOM 2785 C C . THR B 1 178 ? 24.308 2.902 65.741 1.00 39.99 178 THR B C 1
ATOM 2786 O O . THR B 1 178 ? 23.669 3.958 65.767 1.00 39.83 178 THR B O 1
ATOM 2790 N N . SER B 1 179 ? 23.725 1.654 65.670 1.00 42.27 179 SER B N 1
ATOM 2791 C CA . SER B 1 179 ? 22.267 1.535 65.511 1.00 46.16 179 SER B CA 1
ATOM 2792 C C . SER B 1 179 ? 21.596 1.455 66.880 1.00 48.84 179 SER B C 1
ATOM 2793 O O . SER B 1 179 ? 20.500 1.990 67.101 1.00 48.63 179 SER B O 1
ATOM 2796 N N . GLU B 1 180 ? 22.244 0.781 67.797 1.00 52.17 180 GLU B N 1
ATOM 2797 C CA . GLU B 1 180 ? 21.708 0.685 69.134 1.00 56.37 180 GLU B CA 1
ATOM 2798 C C . GLU B 1 180 ? 22.710 1.219 70.100 1.00 59.43 180 GLU B C 1
ATOM 2799 O O . GLU B 1 180 ? 23.587 2.025 69.773 1.00 59.96 180 GLU B O 1
ATOM 2805 N N . ASP B 1 181 ? 22.607 0.786 71.261 1.00 63.21 181 ASP B N 1
ATOM 2806 C CA . ASP B 1 181 ? 23.433 1.317 72.271 1.00 66.74 181 ASP B CA 1
ATOM 2807 C C . ASP B 1 181 ? 24.296 0.227 72.914 1.00 68.95 181 ASP B C 1
ATOM 2808 O O . ASP B 1 181 ? 23.844 -0.867 73.211 1.00 68.54 181 ASP B O 1
ATOM 2813 N N . ASN B 1 182 ? 25.548 0.568 73.132 1.00 72.30 182 ASN B N 1
ATOM 2814 C CA . ASN B 1 182 ? 26.533 -0.383 73.654 1.00 75.75 182 ASN B CA 1
ATOM 2815 C C . ASN B 1 182 ? 27.350 0.146 74.824 1.00 77.51 182 ASN B C 1
ATOM 2816 O O . ASN B 1 182 ? 27.193 1.275 75.278 1.00 78.14 182 ASN B O 1
ATOM 2821 N N . GLU B 1 183 ? 28.203 -0.722 75.268 1.00 79.47 183 GLU B N 1
ATOM 2822 C CA . GLU B 1 183 ? 29.184 -0.424 76.298 1.00 81.17 183 GLU B CA 1
ATOM 2823 C C . GLU B 1 183 ? 30.453 -1.148 75.916 1.00 81.23 183 GLU B C 1
ATOM 2824 O O . GLU B 1 183 ? 30.645 -2.311 76.280 1.00 81.97 183 GLU B O 1
ATOM 2830 N N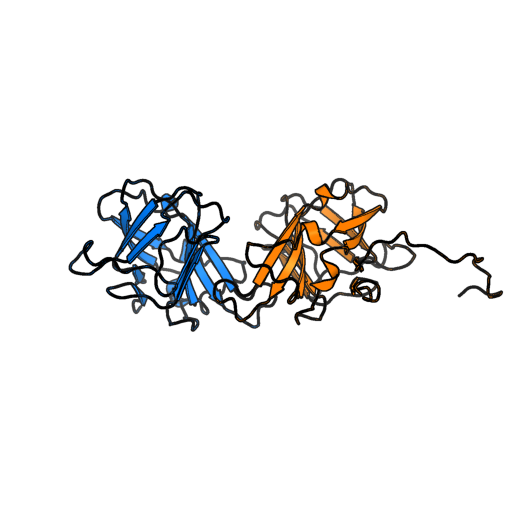 . LYS B 1 184 ? 31.031 -0.910 74.958 1.00 80.48 184 LYS B N 1
ATOM 2831 C CA . LYS B 1 184 ? 32.111 -1.663 74.365 1.00 79.51 184 LYS B CA 1
ATOM 2832 C C . LYS B 1 184 ? 32.726 -2.528 75.382 1.00 77.36 184 LYS B C 1
ATOM 2833 O O . LYS B 1 184 ? 32.543 -2.367 76.601 1.00 78.22 184 LYS B O 1
ATOM 2839 N N . SER B 1 185 ? 33.447 -3.430 74.906 1.00 73.55 185 SER B N 1
ATOM 2840 C CA . SER B 1 185 ? 34.023 -4.334 75.773 1.00 69.45 185 SER B CA 1
ATOM 2841 C C . SER B 1 185 ? 35.178 -4.986 75.176 1.00 65.56 185 SER B C 1
ATOM 2842 O O . SER B 1 185 ? 35.645 -4.624 74.087 1.00 65.59 185 SER B O 1
ATOM 2845 N N . ALA B 1 186 ? 35.607 -5.932 75.897 1.00 60.73 186 ALA B N 1
ATOM 2846 C CA . ALA B 1 186 ? 36.733 -6.659 75.512 1.00 56.48 186 ALA B CA 1
ATOM 2847 C C . ALA B 1 186 ? 36.659 -8.075 76.001 1.00 52.98 186 ALA B C 1
ATOM 2848 O O . ALA B 1 186 ? 35.964 -8.379 76.992 1.00 52.50 186 ALA B O 1
ATOM 2850 N N . PRO B 1 187 ? 37.368 -8.945 75.319 1.00 50.89 187 PRO B N 1
ATOM 2851 C CA . PRO B 1 187 ? 37.410 -10.336 75.670 1.00 48.28 187 PRO B CA 1
ATOM 2852 C C . PRO B 1 187 ? 37.932 -10.490 77.070 1.00 45.89 187 PRO B C 1
ATOM 2853 O O . PRO B 1 187 ? 38.798 -9.665 77.500 1.00 45.77 187 PRO B O 1
ATOM 2857 N N . ALA B 1 188 ? 37.599 -11.489 77.467 1.00 43.65 188 ALA B N 1
ATOM 2858 C CA . ALA B 1 188 ? 37.919 -12.239 78.699 1.00 42.30 188 ALA B CA 1
ATOM 2859 C C . ALA B 1 188 ? 39.071 -13.141 78.364 1.00 42.04 188 ALA B C 1
ATOM 2860 O O . ALA B 1 188 ? 38.927 -14.384 78.384 1.00 41.11 188 ALA B O 1
ATOM 2862 N N . ILE B 1 189 ? 40.116 -12.430 78.196 1.00 41.73 189 ILE B N 1
ATOM 2863 C CA . ILE B 1 189 ? 41.379 -12.882 77.621 1.00 41.66 189 ILE B CA 1
ATOM 2864 C C . ILE B 1 189 ? 42.583 -12.170 78.279 1.00 39.41 189 ILE B C 1
ATOM 2865 O O . ILE B 1 189 ? 42.400 -11.242 79.089 1.00 38.44 189 ILE B O 1
ATOM 2870 N N . LYS B 1 190 ? 43.779 -12.663 77.873 1.00 38.09 190 LYS B N 1
ATOM 2871 C CA . LYS B 1 190 ? 45.101 -12.103 78.272 1.00 37.09 190 LYS B CA 1
ATOM 2872 C C . LYS B 1 190 ? 45.731 -11.477 77.029 1.00 36.69 190 LYS B C 1
ATOM 2873 O O . LYS B 1 190 ? 45.377 -11.852 75.891 1.00 37.86 190 LYS B O 1
ATOM 2879 N N . VAL B 1 191 ? 46.671 -10.627 77.186 1.00 36.06 191 VAL B N 1
ATOM 2880 C CA . VAL B 1 191 ? 47.338 -9.991 76.063 1.00 34.44 191 VAL B CA 1
ATOM 2881 C C . VAL B 1 191 ? 48.157 -11.070 75.314 1.00 34.24 191 VAL B C 1
ATOM 2882 O O . VAL B 1 191 ? 48.400 -10.961 74.129 1.00 35.35 191 VAL B O 1
ATOM 2886 N N . ASN B 1 192 ? 48.553 -12.126 76.035 1.00 34.69 192 ASN B N 1
ATOM 2887 C CA . ASN B 1 192 ? 49.345 -13.260 75.465 1.00 34.83 192 ASN B CA 1
ATOM 2888 C C . ASN B 1 192 ? 48.537 -14.566 75.492 1.00 34.46 192 ASN B C 1
ATOM 2889 O O . ASN B 1 192 ? 49.112 -15.669 75.537 1.00 34.45 192 ASN B O 1
ATOM 2894 N N . GLN B 1 193 ? 47.145 -14.372 75.287 1.00 37.59 193 GLN B N 1
ATOM 2895 C CA . GLN B 1 193 ? 46.298 -15.461 74.728 1.00 41.01 193 GLN B CA 1
ATOM 2896 C C . GLN B 1 193 ? 46.990 -15.842 73.422 1.00 42.58 193 GLN B C 1
ATOM 2897 O O . GLN B 1 193 ? 47.709 -15.166 72.881 1.00 45.81 193 GLN B O 1
ATOM 2903 N N . LEU B 1 194 ? 46.934 -16.838 73.076 1.00 44.09 194 LEU B N 1
ATOM 2904 C CA . LEU B 1 194 ? 47.547 -17.010 71.744 1.00 43.01 194 LEU B CA 1
ATOM 2905 C C . LEU B 1 194 ? 49.123 -17.241 71.899 1.00 43.47 194 LEU B C 1
ATOM 2906 O O . LEU B 1 194 ? 49.836 -17.627 70.961 1.00 43.88 194 LEU B O 1
ATOM 2911 N N . GLY B 1 195 ? 49.695 -17.103 73.043 1.00 43.17 195 GLY B N 1
ATOM 2912 C CA . GLY B 1 195 ? 51.108 -17.371 73.428 1.00 44.28 195 GLY B CA 1
ATOM 2913 C C . GLY B 1 195 ? 51.962 -16.167 73.065 1.00 45.26 195 GLY B C 1
ATOM 2914 O O . GLY B 1 195 ? 52.687 -15.613 73.917 1.00 46.19 195 GLY B O 1
ATOM 2915 N N . PHE B 1 196 ? 51.841 -15.836 71.806 1.00 44.91 196 PHE B N 1
ATOM 2916 C CA . PHE B 1 196 ? 52.488 -14.674 71.240 1.00 43.72 196 PHE B CA 1
ATOM 2917 C C . PHE B 1 196 ? 51.471 -13.541 71.296 1.00 42.87 196 PHE B C 1
ATOM 2918 O O . PHE B 1 196 ? 50.286 -13.774 71.617 1.00 41.83 196 PHE B O 1
ATOM 2926 N N . ILE B 1 197 ? 51.969 -12.410 71.022 1.00 43.67 197 ILE B N 1
ATOM 2927 C CA . ILE B 1 197 ? 51.217 -11.156 71.010 1.00 44.72 197 ILE B CA 1
ATOM 2928 C C . ILE B 1 197 ? 51.396 -10.492 69.680 1.00 48.64 197 ILE B C 1
ATOM 2929 O O . ILE B 1 197 ? 52.523 -10.155 69.318 1.00 49.78 197 ILE B O 1
ATOM 2934 N N . PRO B 1 198 ? 50.341 -10.346 68.926 1.00 53.53 198 PRO B N 1
ATOM 2935 C CA . PRO B 1 198 ? 50.324 -9.621 67.625 1.00 55.07 198 PRO B CA 1
ATOM 2936 C C . PRO B 1 198 ? 50.445 -8.034 67.757 1.00 58.59 198 PRO B C 1
ATOM 2937 O O . PRO B 1 198 ? 49.748 -7.415 68.623 1.00 61.65 198 PRO B O 1
#

Sequence (368 aa):
LLDVQIFKDSPVVGWSGSGMGELETIGDTLPVDTTVTYNGLPTLRLNVQTTVQSGWWISLLTLRGWNTHDLSQYVENGYLEFDIKGKEGGEDFVIGFRDKVYERVYGLEIDVTTVISNYVTVTTDWQHVKIPLRDLMKINNGFDPSSVTCLVFSKRYADPFTVWFSDIKITSEGYRKLLDVQIFKDSPVVGWSGSGMGELETIGDTLPVDTTVTYNGLPTLRLNVQTTVQSGWWISLLTLRGWNTHDLSQYVENGYLEFDIKGKEGGEDFVIGFRDKVYERVYGLEIDVTTVISNYVTVTTDWQHVKIPLRDLMKINNGFDPSSVTCLVFSKRYADPFTVWFSDIKITSEDNEKSAPAIKVNQLGFIP

InterPro domains:
  IPR000601 PKD domain [PF18911] (1356-1443)
  IPR000601 PKD domain [PS50093] (1359-1449)
  IPR001701 Glycoside hydrolase family 9 [PF00759] (316-747)
  IPR002105 Dockerin type I repeat [PF00404] (1290-1344)
  IPR004197 Cellulase, Ig-like domain [PF02927] (215-303)
  IPR004197 Cellulase, Ig-like domain [cd02850] (218-311)
  IPR008928 Six-hairpin glycosidase superfamily [SSF48208] (314-751)
  IPR008979 Galactose-binding-like domain superfamily [SSF49785] (35-228)
  IPR012341 Six-hairpin glycosidase-like superfamily [G3DSA:1.50.10.10] (314-752)
  IPR013780 Glycosyl hydrolase, all-beta [G3DSA:2.60.40.1180] (782-1281)
  IPR013783 Immunoglobulin-like fold [G3DSA:2.60.40.10] (208-312)
  IPR013783 Immunoglobulin-like fold [G3DSA:2.60.40.10] (1352-1447)
  IPR014756 Immunoglobulin E-set [SSF81296] (204-311)
  IPR016134 Dockerin domain [PS51766] (1286-1352)
  IPR017853 Glycoside hydrolase superfamily [SSF51445] (804-1177)
  IPR022409 PKD/Chitinase domain [SM00089] (1360-1445)
  IPR024745 Glycoside hydrolase, family 44, catalytic domain [PF12891] (825-1056)
  IPR035986 PKD domain superfamily [SSF49299] (1356-1444)
  IPR036439 Dockerin domain superfamily [G3DSA:1.10.1330.10] (1288-1351)
  IPR036439 Dockerin domain superfamily [SSF63446] (1288-1352)

Secondary structure (DSSP, 8-state):
---EEEESSSPPSEEEEESSS-B--SSSS--EEEEEEETTEEEEEEEE-S---SS-EEEEEESSTTS-B--GGGTTT-EEEEEEEESSS----EEEEEE--TT-TT-SS-EEEEEGGGT----SS-EEEEEEGGGTS-STT---TTSEEEEEEE-SSS--EEEEEEEEEEE--/-TTSPPPEEEESSSPPSEEEEESSS-B--BTTBPPEEEEEEETTEEEEEEEE-S---SS-EEEEEESSTTS-B--GGGTTT-EEEEEEEESSS----EEEEEE--TT-TT-S--EEEEEGGGT----SS-EEEEEEHHHH---SSS--GGGEEEEEEE-SSS--EEEEEEEEEEESS-------S--TTTTSS--

Radius of gyration: 24.31 Å; Cα contacts (8 Å, |Δi|>4): 934; chains: 2; bounding box: 58×72×50 Å

Solvent-accessible surface area: 17184 Å² total; per-residue (Å²): 122,143,79,6,75,16,2,100,56,60,92,13,95,15,41,0,9,18,28,137,53,11,5,44,47,122,75,75,16,2,13,38,9,108,120,33,59,64,117,71,54,30,0,0,50,0,22,1,98,76,96,0,132,18,36,56,2,22,0,0,0,7,14,117,43,70,106,62,31,81,0,39,124,14,12,92,75,0,68,0,22,2,13,0,37,0,120,123,28,54,12,17,0,20,1,0,0,25,0,52,26,121,142,23,51,45,5,14,41,22,55,5,64,24,21,0,63,105,66,23,100,4,58,72,107,57,56,86,4,104,0,26,0,108,77,7,10,105,96,79,39,29,14,42,28,45,16,0,5,0,0,2,1,23,62,117,116,29,97,52,14,9,0,28,0,3,44,1,33,0,15,23,178,78,77,158,173,50,141,74,7,75,10,3,119,65,61,96,16,95,16,45,1,9,21,8,130,54,5,7,42,51,116,72,79,17,1,12,38,6,106,114,33,57,58,126,66,69,27,0,0,47,0,18,1,96,81,76,3,154,28,47,61,2,26,0,0,0,9,12,117,45,48,102,56,36,88,0,50,114,16,15,92,51,0,30,0,7,1,8,1,46,1,120,135,29,53,14,22,0,29,0,0,0,22,0,29,23,119,147,21,63,56,11,12,37,38,63,17,74,28,27,0,52,99,70,18,105,4,50,76,105,53,58,75,5,65,0,15,0,70,82,15,5,129,95,124,77,24,7,42,23,46,16,0,2,0,1,5,1,30,55,97,117,40,97,65,26,3,0,26,0,5,55,0,28,0,2,4,47,82,72,156,155,103,78,105,107,100,127,123,66,41,132,66,140,111,141

CATH classification: 2.60.120.430

Nearest PDB structures (foldseek):
  1wmx-assembly1_B  TM=1.000E+00  e=9.165E-32  Acetivibrio thermocellus ATCC 27405
  2c24-assembly1_A  TM=9.989E-01  e=1.504E-30  Acetivibrio thermocellus
  1wzx-assembly1_C  TM=9.957E-01  e=1.006E-29  Acetivibrio thermocellus ATCC 27405
  7k44-assembly1_A  TM=4.907E-01  e=1.795E-03  Bacteroides uniformis ATCC 8492
  6ans-assembly2_D  TM=3.950E-01  e=6.293E-01  Burkholderia cenocepacia J2315

Organism: Acetivibrio thermocellus (strain ATCC 27405 / DSM 1237 / JCM 9322 / NBRC 103400 / NCIMB 10682 / NRRL B-4536 / VPI 7372) (NCBI:txid203119)

B-factor: mean 40.99, std 11.27, range [18.27, 87.97]

Foldseek 3Di:
DDKQWQDAADWAQDAKAWLPGQWPDDPRAFDWAAVDDDPNGTWTKTWRNALDDSPWIKHWGWSPNQFFAACPVQQPFKKKKWKKAWDAWQDKWKKWWKFADVVPVVDRIDTWIDMCVVFDTHHRDIGMTIDRSNVTPPDPPPDDNGGITTIMTIGDGSGITMMIIHRTIMDGD/DLQPPDKQWQDAADWFADAKAAQVGQWDDDPRAWDWAQPDDDPNGIWTKTWRHDQHDSVKIKHWGWSPNQFFAACVLQQPAKWWKKKKAWPAWQDKWKKWWKFADPVPVVDRMDIFIDMCVVFDTHHRDIDMTIGHRNVTPVDPPDDDNGGTTTIMTMGDGRDTIMMIIHRTIMGRHDDDDDDDPDDCCPVVDHD